Protein AF-A0A258KAX8-F1 (afdb_monomer)

Foldseek 3Di:
DDDDDDDPPPDDDDDVVVVVVVLVVLLVLCVVVVDDNLCSVVLQLLQFQADPVQCPPDPSNGHGDSVSSNLQAWKWFWFAPPDQPHDIDIFTADWDFPVDWDCQDPDIDRPVFWQKWFWDDDVVGAIKIWTKGQDDPVDDRSDIDTDDIHGGPPQQVDWIWGLTPPVSDIDTGGSSGTGMIGGHDDDD

Solvent-accessible surface area (backbone atoms only — not comparable to full-atom values): 10723 Å² total; per-residue (Å²): 139,83,84,79,82,69,81,81,76,82,74,79,90,79,56,68,80,65,51,51,58,56,56,48,50,49,48,51,50,40,44,76,72,68,45,54,76,67,44,40,64,51,44,50,48,37,21,29,48,68,34,69,90,26,58,91,75,42,97,64,16,42,46,86,31,66,71,54,40,70,38,40,86,28,22,37,41,31,28,26,51,100,39,70,85,34,65,80,44,80,49,49,28,48,62,74,35,90,91,38,70,43,45,55,34,96,58,83,39,50,54,73,41,46,38,19,46,32,49,38,60,52,93,97,49,75,46,28,32,46,44,29,29,54,42,58,93,92,44,62,84,61,42,70,44,73,53,76,80,37,64,49,35,76,32,88,85,36,63,51,42,35,35,33,61,96,78,62,46,79,44,80,41,44,47,61,23,42,39,36,35,29,56,37,67,69,79,136

Radius of gyration: 19.31 Å; Cα contacts (8 Å, |Δi|>4): 348; chains: 1; bounding box: 74×41×37 Å

Sequence (188 aa):
AGAEGGPAVDVEPEGTSFSAPLVSNIAAQLISEGVEVAFVKNRILASVDVDAELEDVVYSRGRLNLRKALSVWRDVVEYHEGAEDGPVEIKTGSVLRPGKILKPCTSDVEVGRLMKLSFTQRVGEPKKAHVWLRPEPSHDPGRMTRKALCTAQNLAGQKITLIEDGTRSRIDIPLSHLIDFVPAFLGP

Secondary structure (DSSP, 8-state):
--------------SHHHHHHHHHHHHHHHHHTT--HHHHHHHHHHTSEE-GGGTTTSTTSEE--HHHHH-TTSEEEEEESSSTTS-EEEEEEEE--TT-EE-SSSS-EEGGGEEEEEEE--TTSPPEEEEEEPPPTTS-TT--EEPPPEE--SGGG-EEEEEETTT--EEEEETTTEEEEE------

Mean predicted aligned error: 6.27 Å

Nearest PDB structures (foldseek):
  4lvo-assembly1_A  TM=8.576E-01  e=5.652E-01  Plasmodium falciparum
  8pol-assembly1_A  TM=8.730E-01  e=8.964E-01  Plasmodium falciparum
  8pol-assembly1_B  TM=8.753E-01  e=8.964E-01  Plasmodium falciparum
  6niu-assembly2_F  TM=2.238E-01  e=3.788E+00  Homo sapiens

pLDDT: mean 89.14, std 11.49, range [42.16, 98.19]

Structure (mmCIF, N/CA/C/O backbone):
data_AF-A0A258KAX8-F1
#
_entry.id   AF-A0A258KAX8-F1
#
loop_
_atom_site.group_PDB
_atom_site.id
_atom_site.type_symbol
_atom_site.label_atom_id
_atom_site.label_alt_id
_atom_site.label_comp_id
_atom_site.label_asym_id
_atom_site.label_entity_id
_atom_site.label_seq_id
_atom_site.pdbx_PDB_ins_code
_atom_site.Cartn_x
_atom_site.Cartn_y
_atom_site.Cartn_z
_atom_site.occupancy
_atom_site.B_iso_or_equiv
_atom_site.auth_seq_id
_atom_site.auth_comp_id
_atom_site.auth_asym_id
_atom_site.auth_atom_id
_atom_site.pdbx_PDB_model_num
ATOM 1 N N . ALA A 1 1 ? 57.371 25.736 -8.346 1.00 43.00 1 ALA A N 1
ATOM 2 C CA . ALA A 1 1 ? 56.144 25.698 -9.162 1.00 43.00 1 ALA A CA 1
ATOM 3 C C . ALA A 1 1 ? 55.169 24.758 -8.467 1.00 43.00 1 ALA A C 1
ATOM 5 O O . ALA A 1 1 ? 55.317 23.550 -8.584 1.00 43.00 1 ALA A O 1
ATOM 6 N N . GLY A 1 2 ? 54.301 25.309 -7.615 1.00 42.16 2 GLY A N 1
ATOM 7 C CA . GLY A 1 2 ? 53.285 24.545 -6.893 1.00 42.16 2 GLY A CA 1
ATOM 8 C C . GLY A 1 2 ? 52.026 24.469 -7.744 1.00 42.16 2 GLY A C 1
ATOM 9 O O . GLY A 1 2 ? 51.522 25.505 -8.165 1.00 42.16 2 GLY A O 1
ATOM 10 N N . ALA A 1 3 ? 51.568 23.258 -8.041 1.00 49.38 3 ALA A N 1
ATOM 11 C CA . ALA A 1 3 ? 50.233 23.044 -8.572 1.00 49.38 3 ALA A CA 1
ATOM 12 C C . ALA A 1 3 ? 49.264 23.097 -7.385 1.00 49.38 3 ALA A C 1
ATOM 14 O O . ALA A 1 3 ? 49.268 22.200 -6.542 1.00 49.38 3 ALA A O 1
ATOM 15 N N . GLU A 1 4 ? 48.492 24.175 -7.284 1.00 49.88 4 GLU A N 1
ATOM 16 C CA . GLU A 1 4 ? 47.371 24.256 -6.354 1.00 49.88 4 GLU A CA 1
ATOM 17 C C . GLU A 1 4 ? 46.266 23.318 -6.850 1.00 49.88 4 GLU A C 1
ATOM 19 O O . GLU A 1 4 ? 45.689 23.515 -7.921 1.00 49.88 4 GLU A O 1
ATOM 24 N N . GLY A 1 5 ? 46.004 22.260 -6.082 1.00 53.00 5 GLY A N 1
ATOM 25 C CA . GLY A 1 5 ? 44.802 21.454 -6.230 1.00 53.00 5 GLY A CA 1
ATOM 26 C C . GLY A 1 5 ? 43.599 22.310 -5.856 1.00 53.00 5 GLY A C 1
ATOM 27 O O . GLY A 1 5 ? 43.374 22.578 -4.677 1.00 53.00 5 GLY A O 1
ATOM 28 N N . GLY A 1 6 ? 42.853 22.765 -6.863 1.00 60.06 6 GLY A N 1
ATOM 29 C CA . GLY A 1 6 ? 41.542 23.370 -6.650 1.00 60.06 6 GLY A CA 1
ATOM 30 C C . GLY A 1 6 ? 40.617 22.391 -5.915 1.00 60.06 6 GLY A C 1
ATOM 31 O O . GLY A 1 6 ? 40.800 21.176 -6.041 1.00 60.06 6 GLY A O 1
ATOM 32 N N . PRO A 1 7 ? 39.645 22.888 -5.131 1.00 57.62 7 PRO A N 1
ATOM 33 C CA . PRO A 1 7 ? 38.733 22.022 -4.399 1.00 57.62 7 PRO A CA 1
ATOM 34 C C . PRO A 1 7 ? 38.016 21.102 -5.389 1.00 57.62 7 PRO A C 1
ATOM 36 O O . PRO A 1 7 ? 37.475 21.568 -6.394 1.00 57.62 7 PRO A O 1
ATOM 39 N N . ALA A 1 8 ? 38.041 19.794 -5.122 1.00 63.62 8 ALA A N 1
ATOM 40 C CA . ALA A 1 8 ? 37.193 18.849 -5.828 1.00 63.62 8 ALA A CA 1
ATOM 41 C C . ALA A 1 8 ? 35.746 19.301 -5.611 1.00 63.62 8 ALA A C 1
ATOM 43 O O . ALA A 1 8 ? 35.249 19.305 -4.486 1.00 63.62 8 ALA A O 1
ATOM 44 N N . VAL A 1 9 ? 35.104 19.775 -6.675 1.00 62.41 9 VAL A N 1
ATOM 45 C CA . VAL A 1 9 ? 33.668 20.022 -6.654 1.00 62.41 9 VAL A CA 1
ATOM 46 C C . VAL A 1 9 ? 33.035 18.643 -6.737 1.00 62.41 9 VAL A C 1
ATOM 48 O O . VAL A 1 9 ? 33.039 18.032 -7.806 1.00 62.41 9 VAL A O 1
ATOM 51 N N . ASP A 1 10 ? 32.564 18.131 -5.604 1.00 65.06 10 ASP A N 1
ATOM 52 C CA . ASP A 1 10 ? 31.711 16.949 -5.576 1.00 65.06 10 ASP A CA 1
ATOM 53 C C . ASP A 1 10 ? 30.427 17.301 -6.333 1.00 65.06 10 ASP A C 1
ATOM 55 O O . ASP A 1 10 ? 29.551 18.007 -5.838 1.00 65.06 10 ASP A O 1
ATOM 59 N N . VAL A 1 11 ? 30.359 16.885 -7.597 1.00 70.31 11 VAL A N 1
ATOM 60 C CA . VAL A 1 11 ? 29.144 17.006 -8.397 1.00 70.31 11 VAL A CA 1
ATOM 61 C C . VAL A 1 11 ? 28.212 15.903 -7.927 1.00 70.31 11 VAL A C 1
ATOM 63 O O . VAL A 1 11 ? 28.467 14.729 -8.200 1.00 70.31 11 VAL A O 1
ATOM 66 N N . GLU A 1 12 ? 27.144 16.269 -7.221 1.00 75.06 12 GLU A N 1
ATOM 67 C CA . GLU A 1 12 ? 26.082 15.321 -6.900 1.00 75.06 12 GLU A CA 1
ATOM 68 C C . GLU A 1 12 ? 25.439 14.842 -8.213 1.00 75.06 12 GLU A C 1
ATOM 70 O O . GLU A 1 12 ? 24.945 15.651 -9.004 1.00 75.06 12 GLU A O 1
ATOM 75 N N . PRO A 1 13 ? 25.497 13.536 -8.516 1.00 74.00 13 PRO A N 1
ATOM 76 C CA . PRO A 1 13 ? 24.938 13.019 -9.750 1.00 74.00 13 PRO A CA 1
ATOM 77 C C . PRO A 1 13 ? 23.406 13.069 -9.700 1.00 74.00 13 PRO A C 1
ATOM 79 O O . PRO A 1 13 ? 22.765 12.281 -9.005 1.00 74.00 13 PRO A O 1
ATOM 82 N N . GLU A 1 14 ? 22.813 13.967 -10.483 1.00 82.38 14 GLU A N 1
ATOM 83 C CA . GLU A 1 14 ? 21.363 14.097 -10.633 1.00 82.38 14 GLU A CA 1
ATOM 84 C C . GLU A 1 14 ? 20.878 13.508 -11.967 1.00 82.38 14 GLU A C 1
ATOM 86 O O . GLU A 1 14 ? 21.537 13.607 -13.004 1.00 82.38 14 GLU A O 1
ATOM 91 N N . GLY A 1 15 ? 19.691 12.894 -11.964 1.00 86.38 15 GLY A N 1
ATOM 92 C CA . GLY A 1 15 ? 19.014 12.469 -13.190 1.00 86.38 15 GLY A CA 1
ATOM 93 C C . GLY A 1 15 ? 18.243 11.158 -13.071 1.00 86.38 15 GLY A C 1
ATOM 94 O O . GLY A 1 15 ? 18.537 10.288 -12.251 1.00 86.38 15 GLY A O 1
ATOM 95 N N . THR A 1 16 ? 17.264 10.973 -13.957 1.00 87.62 16 THR A N 1
ATOM 96 C CA . THR A 1 16 ? 16.443 9.749 -14.018 1.00 87.62 16 THR A CA 1
ATOM 97 C C . THR A 1 16 ? 17.267 8.494 -14.320 1.00 87.62 16 THR A C 1
ATOM 99 O O . THR A 1 16 ? 16.868 7.394 -13.932 1.00 87.62 16 THR A O 1
ATOM 102 N N . SER A 1 17 ? 18.446 8.659 -14.929 1.00 91.25 17 SER A N 1
ATOM 103 C CA . SER A 1 17 ? 19.445 7.607 -15.146 1.00 91.25 17 SER A CA 1
ATOM 104 C C . SER A 1 17 ? 19.973 6.984 -13.851 1.00 91.25 17 SER A C 1
ATOM 106 O O . SER A 1 17 ? 20.415 5.841 -13.889 1.00 91.25 17 SER A O 1
ATOM 108 N N . PHE A 1 18 ? 19.891 7.683 -12.712 1.00 92.00 18 PHE A N 1
ATOM 109 C CA . PHE A 1 18 ? 20.235 7.138 -11.393 1.00 92.00 18 PHE A CA 1
ATOM 110 C C . PHE A 1 18 ? 19.027 6.504 -10.689 1.00 92.00 18 PHE A C 1
ATOM 112 O O . PHE A 1 18 ? 19.185 5.547 -9.936 1.00 92.00 18 PHE A O 1
ATOM 119 N N . SER A 1 19 ? 17.802 6.938 -11.000 1.00 92.81 19 SER A N 1
ATOM 120 C CA . SER A 1 19 ? 16.574 6.317 -10.478 1.00 92.81 19 SER A CA 1
ATOM 121 C C . SER A 1 19 ? 16.251 4.973 -11.145 1.00 92.81 19 SER A C 1
ATOM 123 O O . SER A 1 19 ? 15.817 4.031 -10.482 1.00 92.81 19 SER A O 1
ATOM 125 N N . ALA A 1 20 ? 16.467 4.855 -12.459 1.00 95.50 20 ALA A N 1
ATOM 126 C CA . ALA A 1 20 ? 16.204 3.632 -13.222 1.00 95.50 20 ALA A CA 1
ATOM 127 C C . ALA A 1 20 ? 16.935 2.372 -12.696 1.00 95.50 20 ALA A C 1
ATOM 129 O O . ALA A 1 20 ? 16.280 1.330 -12.558 1.00 95.50 20 ALA A O 1
ATOM 130 N N . PRO A 1 21 ? 18.242 2.409 -12.357 1.00 96.25 21 PRO A N 1
ATOM 131 C CA . PRO A 1 21 ? 18.927 1.247 -11.797 1.00 96.25 21 PRO A CA 1
ATOM 132 C C . PRO A 1 21 ? 18.403 0.858 -10.408 1.00 96.25 21 PRO A C 1
ATOM 134 O O . PRO 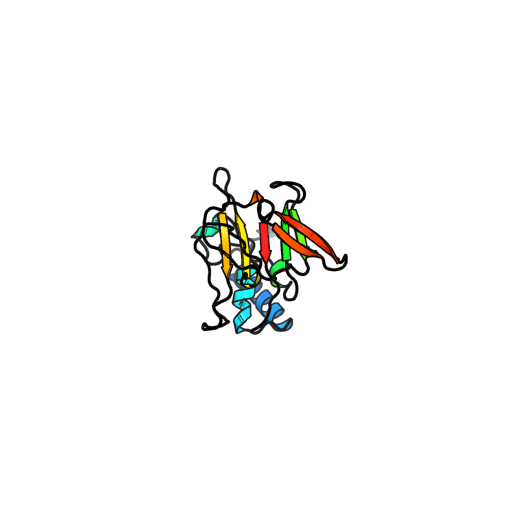A 1 21 ? 18.378 -0.332 -10.104 1.00 96.25 21 PRO A O 1
ATOM 137 N N . LEU A 1 22 ? 17.902 1.800 -9.597 1.00 95.38 22 LEU A N 1
ATOM 138 C CA . LEU A 1 22 ? 17.273 1.483 -8.305 1.00 95.38 22 LEU A CA 1
ATOM 139 C C . LEU A 1 22 ? 15.978 0.683 -8.492 1.00 95.38 22 LEU A C 1
ATOM 141 O O . LEU A 1 22 ? 15.778 -0.350 -7.854 1.00 95.38 22 LEU A O 1
ATOM 145 N N . VAL A 1 23 ? 15.120 1.113 -9.422 1.00 96.75 23 VAL A N 1
ATOM 146 C CA . VAL A 1 23 ? 13.894 0.374 -9.771 1.00 96.75 23 VAL A CA 1
ATOM 147 C C . VAL A 1 23 ? 14.238 -1.004 -10.344 1.00 96.75 23 VAL A C 1
ATOM 149 O O . VAL A 1 23 ? 13.602 -1.997 -9.991 1.00 96.75 23 VAL A O 1
ATOM 152 N N . SER A 1 24 ? 15.272 -1.081 -11.186 1.00 97.75 24 SER A N 1
ATOM 153 C CA . SER A 1 24 ? 15.734 -2.337 -11.793 1.00 97.75 24 SER A CA 1
ATOM 154 C C . SER A 1 24 ? 16.274 -3.318 -10.753 1.00 97.75 24 SER A C 1
ATOM 156 O O . SER A 1 24 ? 15.979 -4.510 -10.816 1.00 97.75 24 SER A O 1
ATOM 158 N N . ASN A 1 25 ? 17.016 -2.825 -9.759 1.00 97.56 25 ASN A N 1
ATOM 159 C CA . ASN A 1 25 ? 17.497 -3.638 -8.650 1.00 97.56 25 ASN A CA 1
ATOM 160 C C . ASN A 1 25 ? 16.331 -4.254 -7.858 1.00 97.56 25 ASN A C 1
ATOM 162 O O . ASN A 1 25 ? 16.363 -5.443 -7.554 1.00 97.56 25 ASN A O 1
ATOM 166 N N . ILE A 1 26 ? 15.266 -3.490 -7.603 1.00 97.81 26 ILE A N 1
ATOM 167 C CA . ILE A 1 26 ? 14.081 -4.018 -6.914 1.00 97.81 26 ILE A CA 1
ATOM 168 C C . ILE A 1 26 ? 13.307 -5.008 -7.764 1.00 97.81 26 ILE A C 1
ATOM 170 O O . ILE A 1 26 ? 12.867 -6.029 -7.245 1.00 97.81 26 ILE A O 1
ATOM 174 N N . ALA A 1 27 ? 13.184 -4.763 -9.066 1.00 98.00 27 ALA A N 1
ATOM 175 C CA . ALA A 1 27 ? 12.600 -5.739 -9.975 1.00 98.00 27 ALA A CA 1
ATOM 176 C C . ALA A 1 27 ? 13.354 -7.081 -9.919 1.00 98.00 27 ALA A C 1
ATOM 178 O O . ALA A 1 27 ? 12.722 -8.129 -9.811 1.00 98.00 27 ALA A O 1
ATOM 179 N N . ALA A 1 28 ? 14.690 -7.048 -9.918 1.00 98.12 28 ALA A N 1
ATOM 180 C CA . ALA A 1 28 ? 15.515 -8.248 -9.801 1.00 98.12 28 ALA A CA 1
ATOM 181 C C . ALA A 1 28 ? 15.322 -8.966 -8.454 1.00 98.12 28 ALA A C 1
ATOM 183 O O . ALA A 1 28 ? 15.168 -10.186 -8.433 1.00 98.12 28 ALA A O 1
ATOM 184 N N . GLN A 1 29 ? 15.269 -8.225 -7.343 1.00 98.06 29 GLN A N 1
ATOM 185 C CA . GLN A 1 29 ? 15.001 -8.807 -6.023 1.00 98.06 29 GLN A CA 1
ATOM 186 C C . GLN A 1 29 ? 13.612 -9.455 -5.954 1.00 98.06 29 GLN A C 1
ATOM 188 O O . GLN A 1 29 ? 13.491 -10.574 -5.475 1.00 98.06 29 GLN A O 1
ATOM 193 N N . LEU A 1 30 ? 12.575 -8.811 -6.496 1.00 97.44 30 LEU A N 1
ATOM 194 C CA . LEU A 1 30 ? 11.225 -9.382 -6.546 1.00 97.44 30 LEU A CA 1
ATOM 195 C C . LEU A 1 30 ? 11.179 -10.698 -7.334 1.00 97.44 30 LEU A C 1
ATOM 197 O O . LEU A 1 30 ? 10.539 -11.649 -6.893 1.00 97.44 30 LEU A O 1
ATOM 201 N N . ILE A 1 31 ? 11.879 -10.769 -8.469 1.00 96.88 31 ILE A N 1
ATOM 202 C CA . ILE A 1 31 ? 11.997 -12.007 -9.253 1.00 96.88 31 ILE A CA 1
ATOM 203 C C . ILE A 1 31 ? 12.721 -13.086 -8.440 1.00 96.88 31 ILE A C 1
ATOM 205 O O . ILE A 1 31 ? 12.278 -14.231 -8.415 1.00 96.88 31 ILE A O 1
ATOM 209 N N . SER A 1 32 ? 13.799 -12.722 -7.738 1.00 96.75 32 SER A N 1
ATOM 210 C CA . SER A 1 32 ? 14.530 -13.639 -6.854 1.00 96.75 32 SER A CA 1
ATOM 211 C C . SER A 1 32 ? 13.674 -14.153 -5.692 1.00 96.75 32 SER A C 1
ATOM 213 O O . SER A 1 32 ? 13.850 -15.291 -5.271 1.00 96.75 32 SER A O 1
ATOM 215 N N . GLU A 1 33 ? 12.743 -13.340 -5.193 1.00 94.44 33 GLU A N 1
ATOM 216 C CA . GLU A 1 33 ? 11.761 -13.715 -4.167 1.00 94.44 33 GLU A 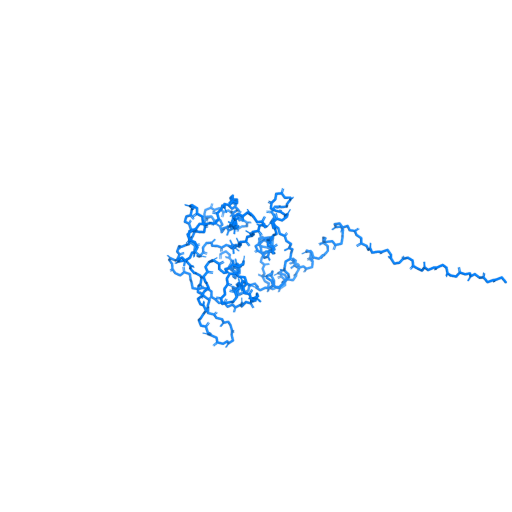CA 1
ATOM 217 C C . GLU A 1 33 ? 10.614 -14.580 -4.720 1.00 94.44 33 GLU A C 1
ATOM 219 O O . GLU A 1 33 ? 9.758 -15.011 -3.955 1.00 94.44 33 GLU A O 1
ATOM 224 N N . GLY A 1 34 ? 10.581 -14.854 -6.031 1.00 93.25 34 GLY A N 1
ATOM 225 C CA . GLY A 1 34 ? 9.582 -15.713 -6.674 1.00 93.25 34 GLY A CA 1
ATOM 226 C C . GLY A 1 34 ? 8.374 -14.975 -7.254 1.00 93.25 34 GLY A C 1
ATOM 227 O O . GLY A 1 34 ? 7.392 -15.615 -7.628 1.00 93.25 34 GLY A O 1
ATOM 228 N N . VAL A 1 35 ? 8.413 -13.642 -7.354 1.00 93.75 35 VAL A N 1
ATOM 229 C CA . VAL A 1 35 ? 7.371 -12.879 -8.056 1.00 93.75 35 VAL A CA 1
ATOM 230 C C . VAL A 1 35 ? 7.533 -13.067 -9.562 1.00 93.75 35 VAL A C 1
ATOM 232 O O . VAL A 1 35 ? 8.562 -12.727 -10.146 1.00 93.75 35 VAL A O 1
ATOM 235 N N . GLU A 1 36 ? 6.486 -13.563 -10.213 1.00 92.06 36 GLU A N 1
ATOM 236 C CA . GLU A 1 36 ? 6.441 -13.687 -11.667 1.00 92.06 36 GLU A CA 1
ATOM 237 C C . GLU A 1 36 ? 6.619 -12.328 -12.363 1.00 92.06 36 GLU A C 1
ATOM 239 O O . GLU A 1 36 ? 6.045 -11.313 -11.957 1.00 92.06 36 GLU A O 1
ATOM 244 N N . VAL A 1 37 ? 7.369 -12.316 -13.471 1.00 91.25 37 VAL A N 1
ATOM 245 C CA . VAL A 1 37 ? 7.733 -11.097 -14.222 1.00 91.25 37 VAL A CA 1
ATOM 246 C C . VAL A 1 37 ? 6.510 -10.242 -14.572 1.00 91.25 37 VAL A C 1
ATOM 248 O O . VAL A 1 37 ? 6.563 -9.016 -14.460 1.00 91.25 37 VAL A O 1
ATOM 251 N N . ALA A 1 38 ? 5.388 -10.879 -14.922 1.00 88.44 38 ALA A N 1
ATOM 252 C CA . ALA A 1 38 ? 4.129 -10.207 -15.247 1.00 88.44 38 ALA A CA 1
ATOM 253 C C . ALA A 1 38 ? 3.574 -9.348 -14.091 1.00 88.44 38 ALA A C 1
ATOM 255 O O . ALA A 1 38 ? 2.873 -8.364 -14.331 1.00 88.44 38 ALA A O 1
ATOM 256 N N . PHE A 1 39 ? 3.923 -9.666 -12.841 1.00 91.00 39 PHE A N 1
ATOM 257 C CA . PHE A 1 39 ? 3.429 -8.985 -11.644 1.00 91.00 39 PHE A CA 1
ATOM 258 C C . PHE A 1 39 ? 4.460 -8.077 -10.971 1.00 91.00 39 PHE A C 1
ATOM 260 O O . PHE A 1 39 ? 4.087 -7.285 -10.104 1.00 91.00 39 PHE A O 1
ATOM 267 N N . VAL A 1 40 ? 5.731 -8.112 -11.382 1.00 93.88 40 VAL A N 1
ATOM 268 C CA . VAL A 1 40 ? 6.795 -7.267 -10.808 1.00 93.88 40 VAL A CA 1
ATOM 269 C C . VAL A 1 40 ? 6.425 -5.785 -10.879 1.00 93.88 40 VAL A C 1
ATOM 271 O O . VAL A 1 40 ? 6.475 -5.075 -9.874 1.00 93.88 40 VAL A O 1
ATOM 274 N N . LYS A 1 41 ? 5.962 -5.321 -12.048 1.00 93.19 41 LYS A N 1
ATOM 275 C CA . LYS A 1 41 ? 5.489 -3.939 -12.226 1.00 93.19 41 LYS A CA 1
ATOM 276 C C . LYS A 1 41 ? 4.364 -3.604 -11.248 1.00 93.19 41 LYS A C 1
ATOM 278 O O . LYS A 1 41 ? 4.359 -2.526 -10.659 1.00 93.19 41 LYS A O 1
ATOM 283 N N . ASN A 1 42 ? 3.421 -4.524 -11.074 1.00 92.12 42 ASN A N 1
ATOM 284 C CA . ASN A 1 42 ? 2.272 -4.319 -10.203 1.00 92.12 42 ASN A CA 1
ATOM 285 C C . ASN A 1 42 ? 2.684 -4.206 -8.748 1.00 92.12 42 ASN A C 1
ATOM 287 O O . ASN A 1 42 ? 2.218 -3.307 -8.050 1.00 92.12 42 ASN A O 1
ATOM 291 N N . ARG A 1 43 ? 3.610 -5.065 -8.318 1.00 94.06 43 ARG A N 1
ATOM 292 C CA . ARG A 1 43 ? 4.147 -5.007 -6.968 1.00 94.06 43 ARG A CA 1
ATOM 293 C C . ARG A 1 43 ? 4.846 -3.678 -6.700 1.00 94.06 43 ARG A C 1
ATOM 295 O O . ARG A 1 43 ? 4.527 -3.046 -5.699 1.00 94.06 43 ARG A O 1
ATOM 302 N N . ILE A 1 44 ? 5.709 -3.229 -7.616 1.00 95.62 44 ILE A N 1
ATOM 303 C CA . ILE A 1 44 ? 6.421 -1.945 -7.505 1.00 95.62 44 ILE A CA 1
ATOM 304 C C . ILE A 1 44 ? 5.438 -0.769 -7.420 1.00 95.62 44 ILE A C 1
ATOM 306 O O . ILE A 1 44 ? 5.590 0.107 -6.572 1.00 95.62 44 ILE A O 1
ATOM 310 N N . LEU A 1 45 ? 4.417 -0.748 -8.282 1.00 94.81 45 LEU A N 1
ATOM 311 C CA . LEU A 1 45 ? 3.414 0.320 -8.302 1.00 94.81 45 LEU A CA 1
ATOM 312 C C . LEU A 1 45 ? 2.532 0.324 -7.046 1.00 94.81 45 LEU A C 1
ATOM 314 O O . LEU A 1 45 ? 2.216 1.390 -6.531 1.00 94.81 45 LEU A O 1
ATOM 318 N N . ALA A 1 46 ? 2.141 -0.847 -6.542 1.00 93.88 46 ALA A N 1
ATOM 319 C CA . ALA A 1 46 ? 1.340 -0.968 -5.327 1.00 93.88 46 ALA A CA 1
ATOM 320 C C . ALA A 1 46 ? 2.122 -0.565 -4.065 1.00 93.88 46 ALA A C 1
ATOM 322 O O . ALA A 1 46 ? 1.540 -0.061 -3.103 1.00 93.88 46 ALA A O 1
ATOM 323 N N . SER A 1 47 ? 3.441 -0.753 -4.069 1.00 96.19 47 SER A N 1
ATOM 324 C CA . SER A 1 47 ? 4.286 -0.497 -2.907 1.00 96.19 47 SER A CA 1
ATOM 325 C C . SER A 1 47 ? 4.749 0.944 -2.742 1.00 96.19 47 SER A C 1
ATOM 327 O O . SER A 1 47 ? 5.428 1.217 -1.764 1.00 96.19 47 SER A O 1
ATOM 329 N N . VAL A 1 48 ? 4.459 1.855 -3.673 1.00 97.19 48 VAL A N 1
ATOM 330 C CA . VAL A 1 48 ? 4.949 3.241 -3.570 1.00 97.19 48 VAL A CA 1
ATOM 331 C C . VAL A 1 48 ? 4.384 3.967 -2.350 1.00 97.19 48 VAL A C 1
ATOM 333 O O . VAL A 1 48 ? 3.218 3.778 -2.003 1.00 97.19 48 VAL A O 1
ATOM 336 N N . ASP A 1 49 ? 5.168 4.861 -1.762 1.00 97.38 49 ASP A N 1
ATOM 337 C CA . ASP A 1 49 ? 4.649 5.870 -0.840 1.00 97.38 49 ASP A CA 1
ATOM 338 C C . ASP A 1 49 ? 3.944 6.934 -1.667 1.00 97.38 49 ASP A C 1
ATOM 340 O O . ASP A 1 49 ? 4.578 7.597 -2.493 1.00 97.38 49 ASP A O 1
ATOM 344 N N . VAL A 1 50 ? 2.626 7.056 -1.506 1.00 96.00 50 VAL A N 1
ATOM 345 C CA . VAL A 1 50 ? 1.869 8.092 -2.211 1.00 96.00 50 VAL A CA 1
ATOM 346 C C . VAL A 1 50 ? 2.272 9.468 -1.706 1.00 96.00 50 VAL A C 1
ATOM 348 O O . VAL A 1 50 ? 2.437 9.678 -0.509 1.00 96.00 50 VAL A O 1
ATOM 351 N N . ASP A 1 51 ? 2.407 10.402 -2.635 1.00 94.94 51 ASP A N 1
ATOM 352 C CA . ASP A 1 51 ? 2.739 11.786 -2.341 1.00 94.94 51 ASP A CA 1
ATOM 353 C C . ASP A 1 51 ? 1.724 12.695 -3.025 1.00 94.94 51 ASP A C 1
ATOM 355 O O . ASP A 1 51 ? 1.473 12.589 -4.229 1.00 94.94 51 ASP A O 1
ATOM 359 N N . ALA A 1 52 ? 1.166 13.608 -2.236 1.00 93.50 52 ALA A N 1
ATOM 360 C CA . ALA A 1 52 ? 0.242 14.613 -2.707 1.00 93.50 52 ALA A CA 1
ATOM 361 C C . ALA A 1 52 ? 0.836 15.487 -3.828 1.00 93.50 52 ALA A C 1
ATOM 363 O O . ALA A 1 52 ? 0.099 15.925 -4.705 1.00 93.50 52 ALA A O 1
ATOM 364 N N . GLU A 1 53 ? 2.144 15.743 -3.848 1.00 93.44 53 GLU A N 1
ATOM 365 C CA . GLU A 1 53 ? 2.815 16.519 -4.904 1.00 93.44 53 GLU A CA 1
ATOM 366 C C . GLU A 1 53 ? 2.922 15.754 -6.233 1.00 93.44 53 GLU A C 1
ATOM 368 O O . GLU A 1 53 ? 3.061 16.348 -7.300 1.00 93.44 53 GLU A O 1
ATOM 373 N N . LEU A 1 54 ? 2.812 14.425 -6.182 1.00 94.12 54 LEU A N 1
ATOM 374 C CA . LEU A 1 54 ? 3.004 13.528 -7.319 1.00 94.12 54 LEU A CA 1
ATOM 375 C C . LEU A 1 54 ? 1.686 13.027 -7.935 1.00 94.12 54 LEU A C 1
ATOM 377 O O . LEU A 1 54 ? 1.726 12.318 -8.944 1.00 94.12 54 LEU A O 1
ATOM 381 N N . GLU A 1 55 ? 0.533 13.396 -7.362 1.00 91.50 55 GLU A N 1
ATOM 382 C CA . GLU A 1 55 ? -0.809 12.894 -7.724 1.00 91.50 55 GLU A CA 1
ATOM 383 C C . GLU A 1 55 ? -1.142 13.026 -9.215 1.00 91.50 55 GLU A C 1
ATOM 385 O O . GLU A 1 55 ? -1.712 12.099 -9.802 1.00 91.50 55 GLU A O 1
ATOM 390 N N . ASP A 1 56 ? -0.740 14.148 -9.812 1.00 90.00 56 ASP A N 1
ATOM 391 C CA . ASP A 1 56 ? -1.027 14.504 -11.205 1.00 90.00 56 ASP A CA 1
ATOM 392 C C . ASP A 1 56 ? 0.220 14.456 -12.106 1.00 90.00 56 ASP A C 1
ATOM 394 O O . ASP A 1 56 ? 0.130 14.703 -13.307 1.00 90.00 56 ASP A O 1
ATOM 398 N N . VAL A 1 57 ? 1.386 14.115 -11.543 1.00 93.31 57 VAL A N 1
ATOM 399 C CA . VAL A 1 57 ? 2.680 14.148 -12.252 1.00 93.31 57 VAL A CA 1
ATOM 400 C C . VAL A 1 57 ? 3.125 12.757 -12.694 1.00 93.31 57 VAL A C 1
ATOM 402 O O . VAL A 1 57 ? 3.662 12.591 -13.788 1.00 93.31 57 VAL A O 1
ATOM 405 N N . VAL A 1 58 ? 2.891 11.731 -11.869 1.00 93.00 58 VAL A N 1
ATOM 406 C CA . VAL A 1 58 ? 3.332 10.358 -12.154 1.00 93.00 58 VAL A CA 1
ATOM 407 C C . VAL A 1 58 ? 2.202 9.353 -11.983 1.00 93.00 58 VAL A C 1
ATOM 409 O O . VAL A 1 58 ? 1.344 9.465 -11.112 1.00 93.00 58 VAL A O 1
ATOM 412 N N . TYR A 1 59 ? 2.211 8.303 -12.807 1.00 91.50 59 TYR A N 1
ATOM 413 C CA . TYR A 1 59 ? 1.137 7.308 -12.818 1.00 91.50 59 TYR A CA 1
ATOM 414 C C . TYR A 1 59 ? 0.942 6.596 -11.464 1.00 91.50 59 TYR A C 1
ATOM 416 O O . TYR A 1 59 ? -0.194 6.310 -11.075 1.00 91.50 59 TYR A O 1
ATOM 424 N N . SER A 1 60 ? 2.037 6.324 -10.751 1.00 92.00 60 SER A N 1
ATOM 425 C CA . SER A 1 60 ? 2.048 5.705 -9.420 1.00 92.00 60 SER A CA 1
ATOM 426 C C . SER A 1 60 ? 1.548 6.635 -8.312 1.00 92.00 60 SER A C 1
ATOM 428 O O . SER A 1 60 ? 1.149 6.143 -7.262 1.00 92.00 60 SER A O 1
ATOM 430 N N . ARG A 1 61 ? 1.554 7.956 -8.554 1.00 94.94 61 ARG A N 1
ATOM 431 C CA . ARG A 1 61 ? 1.277 9.023 -7.578 1.00 94.94 61 ARG A CA 1
ATOM 432 C C . ARG A 1 61 ? 2.207 9.021 -6.364 1.00 94.94 61 ARG A C 1
ATOM 434 O O . ARG A 1 61 ? 1.813 9.452 -5.288 1.00 94.94 61 ARG A O 1
ATOM 441 N N . GLY A 1 62 ? 3.413 8.477 -6.503 1.00 95.62 62 GLY A N 1
ATOM 442 C CA . GLY A 1 62 ? 4.258 8.214 -5.347 1.00 95.62 62 GLY A CA 1
ATOM 443 C C . GLY A 1 62 ? 5.688 7.816 -5.675 1.00 95.62 62 GLY A C 1
ATOM 444 O O . GLY A 1 62 ? 6.040 7.613 -6.842 1.00 95.62 62 GLY A O 1
ATOM 445 N N . ARG A 1 63 ? 6.489 7.682 -4.615 1.00 96.81 63 ARG A N 1
ATOM 446 C CA . ARG A 1 63 ? 7.912 7.315 -4.644 1.00 96.81 63 ARG A CA 1
ATOM 447 C C . ARG A 1 63 ? 8.106 5.840 -4.295 1.00 96.81 63 ARG A C 1
ATOM 449 O O . ARG A 1 63 ? 7.342 5.266 -3.529 1.00 96.81 63 ARG A O 1
ATOM 456 N N . LEU A 1 64 ? 9.131 5.210 -4.864 1.00 96.94 64 LEU A N 1
ATOM 457 C CA . LEU A 1 64 ? 9.459 3.811 -4.580 1.00 96.94 64 LEU A CA 1
ATOM 458 C C . LEU A 1 64 ? 9.741 3.608 -3.082 1.00 96.94 64 LEU A C 1
ATOM 460 O O . LEU A 1 64 ? 10.644 4.243 -2.547 1.00 96.94 64 LEU A O 1
ATOM 464 N N . ASN A 1 65 ? 9.038 2.666 -2.445 1.00 97.50 65 ASN A N 1
ATOM 465 C CA . ASN A 1 65 ? 9.346 2.209 -1.091 1.00 97.50 65 ASN A CA 1
ATOM 466 C C . ASN A 1 65 ? 9.835 0.756 -1.124 1.00 97.50 65 ASN A C 1
ATOM 468 O O . ASN A 1 65 ? 9.089 -0.177 -1.428 1.00 97.50 65 ASN A O 1
ATOM 472 N N . LEU A 1 66 ? 11.113 0.581 -0.794 1.00 95.69 66 LEU A N 1
ATOM 473 C CA . LEU A 1 66 ? 11.828 -0.696 -0.843 1.00 95.69 66 LEU A CA 1
ATOM 474 C C . LEU A 1 66 ? 11.235 -1.709 0.147 1.00 95.69 66 LEU A C 1
ATOM 476 O O . LEU A 1 66 ? 10.993 -2.862 -0.203 1.00 95.69 66 LEU A O 1
ATOM 480 N N . ARG A 1 67 ? 10.947 -1.261 1.377 1.00 95.19 67 ARG A N 1
ATOM 481 C CA . ARG A 1 67 ? 10.417 -2.104 2.458 1.00 95.19 67 ARG A CA 1
ATOM 482 C C . ARG A 1 67 ? 9.043 -2.657 2.094 1.00 95.19 67 ARG A C 1
ATOM 484 O O . ARG A 1 67 ? 8.798 -3.852 2.261 1.00 95.19 67 ARG A O 1
ATOM 491 N N . LYS A 1 68 ? 8.161 -1.810 1.560 1.00 97.56 68 LYS A N 1
ATOM 492 C CA . LYS A 1 68 ? 6.844 -2.230 1.071 1.00 97.56 68 LYS A CA 1
ATOM 493 C C . LYS A 1 68 ? 6.988 -3.149 -0.133 1.00 97.56 68 LYS A C 1
ATOM 495 O O . LYS A 1 68 ? 6.366 -4.203 -0.139 1.00 97.56 68 LYS A O 1
ATOM 500 N N . ALA A 1 69 ? 7.839 -2.821 -1.107 1.00 96.75 69 ALA A N 1
ATOM 501 C CA . ALA A 1 69 ? 8.025 -3.642 -2.305 1.00 96.75 69 ALA A CA 1
ATOM 502 C C . ALA A 1 69 ? 8.438 -5.075 -1.946 1.00 96.75 69 ALA A C 1
ATOM 504 O O . ALA A 1 69 ? 7.770 -6.024 -2.359 1.00 96.75 69 ALA A O 1
ATOM 505 N N . LEU A 1 70 ? 9.461 -5.218 -1.102 1.00 96.38 70 LEU A N 1
ATOM 506 C CA . LEU A 1 70 ? 10.064 -6.503 -0.737 1.00 96.38 70 LEU A CA 1
ATOM 507 C C . LEU A 1 70 ? 9.285 -7.286 0.329 1.00 96.38 70 LEU A C 1
ATOM 509 O O . LEU A 1 70 ? 9.563 -8.460 0.549 1.00 96.38 70 LEU A O 1
ATOM 513 N N . SER A 1 71 ? 8.258 -6.700 0.951 1.00 96.12 71 SER A N 1
ATOM 514 C CA . SER A 1 71 ? 7.338 -7.428 1.844 1.00 96.12 71 SER A CA 1
ATOM 515 C C . SER A 1 71 ? 6.344 -8.295 1.055 1.00 96.12 71 SER A C 1
ATOM 517 O O . SER A 1 71 ? 5.135 -8.178 1.225 1.00 96.12 71 SER A O 1
ATOM 519 N N . VAL A 1 72 ? 6.843 -9.126 0.136 1.00 95.00 72 VAL A N 1
ATOM 520 C CA . VAL A 1 72 ? 6.052 -9.844 -0.878 1.00 95.00 72 VAL A CA 1
ATOM 521 C C . VAL A 1 72 ? 4.977 -10.711 -0.232 1.00 95.00 72 VAL A C 1
ATOM 523 O O . VAL A 1 72 ? 3.813 -10.629 -0.601 1.00 95.00 72 VAL A O 1
ATOM 526 N N . TRP A 1 73 ? 5.343 -11.490 0.779 1.00 94.62 73 TRP A N 1
ATOM 527 C CA . TRP A 1 73 ? 4.486 -12.541 1.335 1.00 94.62 73 TRP A CA 1
ATOM 528 C C . TRP A 1 73 ? 3.665 -12.108 2.553 1.00 94.62 73 TRP A C 1
ATOM 530 O O . TRP A 1 73 ? 3.083 -12.946 3.237 1.00 94.62 73 TRP A O 1
ATOM 540 N N . ARG A 1 74 ? 3.647 -10.807 2.863 1.00 95.69 74 ARG A N 1
ATOM 541 C CA . ARG A 1 74 ? 3.015 -10.248 4.064 1.00 95.69 74 ARG A CA 1
ATOM 542 C C . ARG A 1 74 ? 2.257 -8.978 3.709 1.00 95.69 74 ARG A C 1
ATOM 544 O O . ARG A 1 74 ? 2.692 -8.195 2.869 1.00 95.69 74 ARG A O 1
ATOM 551 N N . ASP A 1 75 ? 1.124 -8.770 4.364 1.00 97.38 75 ASP A N 1
ATOM 552 C CA . ASP A 1 75 ? 0.431 -7.490 4.309 1.00 97.38 75 ASP A CA 1
ATOM 553 C C . ASP A 1 75 ? 1.268 -6.446 5.047 1.00 97.38 75 ASP A C 1
ATOM 555 O O . ASP A 1 75 ? 1.782 -6.734 6.127 1.00 97.38 75 ASP A O 1
ATOM 559 N N . VAL A 1 76 ? 1.389 -5.246 4.484 1.00 98.00 76 VAL A N 1
ATOM 560 C CA . VAL A 1 76 ? 2.034 -4.095 5.124 1.00 98.00 76 VAL A CA 1
ATOM 561 C C . VAL A 1 76 ? 0.977 -3.045 5.408 1.00 98.00 76 VAL A C 1
ATOM 563 O O . VAL A 1 76 ? 0.231 -2.663 4.504 1.00 98.00 76 VAL A O 1
ATOM 566 N N . VAL A 1 77 ? 0.928 -2.571 6.650 1.00 97.94 77 VAL A N 1
ATOM 567 C CA . VAL A 1 77 ? 0.058 -1.469 7.055 1.00 97.94 77 VAL A CA 1
ATOM 568 C C . VAL A 1 77 ? 0.897 -0.384 7.711 1.00 97.94 77 VAL A C 1
ATOM 570 O O . VAL A 1 77 ? 1.649 -0.658 8.645 1.00 97.94 77 VAL A O 1
ATOM 573 N N . GLU A 1 78 ? 0.754 0.834 7.209 1.00 98.19 78 GLU A N 1
ATOM 574 C CA . GLU A 1 78 ? 1.323 2.055 7.759 1.00 98.19 78 GLU A CA 1
ATOM 575 C C . GLU A 1 78 ? 0.191 2.944 8.269 1.00 98.19 78 GLU A C 1
ATOM 577 O O . GLU A 1 78 ? -0.793 3.170 7.555 1.00 98.19 78 GLU A O 1
ATOM 582 N N . TYR A 1 79 ? 0.291 3.407 9.511 1.00 97.44 79 TYR A N 1
ATOM 583 C CA . TYR A 1 79 ? -0.768 4.174 10.161 1.00 97.44 79 TYR A CA 1
ATOM 584 C C . TYR A 1 79 ? -0.226 5.070 11.275 1.00 97.44 79 TYR A C 1
ATOM 586 O O . TYR A 1 79 ? 0.861 4.835 11.799 1.00 97.44 79 TYR A O 1
ATOM 594 N N . HIS A 1 80 ? -1.017 6.068 11.658 1.00 96.88 80 HIS A N 1
ATOM 595 C CA . HIS A 1 80 ? -0.763 6.882 12.839 1.00 96.88 80 HIS A CA 1
ATOM 596 C C . HIS A 1 80 ? -1.293 6.193 14.106 1.00 96.88 80 HIS A C 1
ATOM 598 O O . HIS A 1 80 ? -2.482 5.864 14.221 1.00 96.88 80 HIS A O 1
ATOM 604 N N . GLU A 1 81 ? -0.414 5.942 15.072 1.00 94.50 81 GLU A N 1
ATOM 605 C CA . GLU A 1 81 ? -0.784 5.303 16.331 1.00 94.50 81 GLU A CA 1
ATOM 606 C C . GLU A 1 81 ? -1.494 6.289 17.275 1.00 94.50 81 GLU A C 1
ATOM 608 O O . GLU A 1 81 ? -1.083 7.433 17.456 1.00 94.50 81 GLU A O 1
ATOM 613 N N . GLY A 1 82 ? -2.589 5.845 17.896 1.00 90.00 82 GLY A N 1
ATOM 614 C CA . GLY A 1 82 ? -3.331 6.611 18.905 1.00 90.00 82 GLY A CA 1
ATOM 615 C C . GLY A 1 82 ? -4.253 7.712 18.361 1.00 90.00 82 GLY A C 1
ATOM 616 O O . GLY A 1 82 ? -5.393 7.801 18.812 1.00 90.00 82 GLY A O 1
ATOM 617 N N . ALA A 1 83 ? -3.817 8.506 17.381 1.00 89.81 83 ALA A N 1
ATOM 618 C CA . ALA A 1 83 ? -4.580 9.616 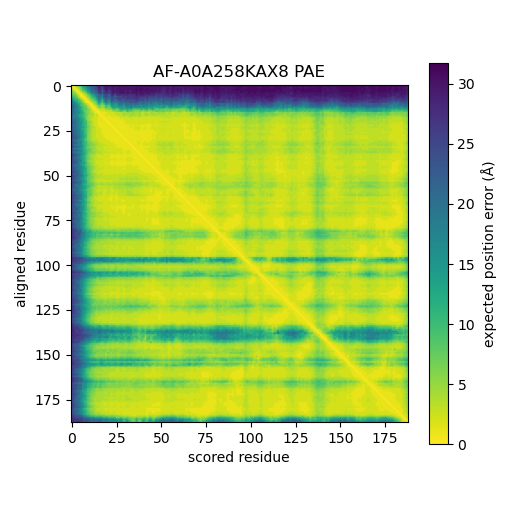16.786 1.00 89.81 83 ALA A CA 1
ATOM 619 C C . ALA A 1 83 ? -4.225 9.825 15.302 1.00 89.81 83 ALA A C 1
ATOM 621 O O . ALA A 1 83 ? -3.220 9.293 14.848 1.00 89.81 83 ALA A O 1
ATOM 622 N N . GLU A 1 84 ? -5.011 10.618 14.557 1.00 85.50 84 GLU A N 1
ATOM 623 C CA . GLU A 1 84 ? -4.792 10.863 13.114 1.00 85.50 84 GLU A CA 1
ATOM 624 C C . GLU A 1 84 ? -3.431 11.484 12.767 1.00 85.50 84 GLU A C 1
ATOM 626 O O . GLU A 1 84 ? -2.950 11.236 11.672 1.00 85.50 84 GLU A O 1
ATOM 631 N N . ASP A 1 85 ? -2.808 12.216 13.694 1.00 87.31 85 ASP A N 1
ATOM 632 C CA . ASP A 1 85 ? -1.477 12.826 13.536 1.00 87.31 85 ASP A CA 1
ATOM 633 C C . ASP A 1 85 ? -0.463 12.252 14.546 1.00 87.31 85 ASP A C 1
ATOM 635 O O . ASP A 1 85 ? 0.514 12.898 14.930 1.00 87.31 85 ASP A O 1
ATOM 639 N N . GLY A 1 86 ? -0.732 11.044 15.048 1.00 92.69 86 GLY A N 1
ATOM 640 C CA . GLY A 1 86 ? 0.154 10.333 15.966 1.00 92.69 86 GLY A CA 1
ATOM 641 C C . GLY A 1 86 ? 1.471 9.881 15.318 1.00 92.69 86 GLY A C 1
ATOM 642 O O . GLY A 1 86 ? 1.684 10.077 14.116 1.00 92.69 86 GLY A O 1
ATOM 643 N N . PRO A 1 87 ? 2.376 9.249 16.087 1.00 96.50 87 PRO A N 1
ATOM 644 C CA . PRO A 1 87 ? 3.586 8.662 15.522 1.00 96.50 87 PRO A CA 1
ATOM 645 C C . PRO A 1 87 ? 3.235 7.618 14.454 1.00 96.50 87 PRO A C 1
ATOM 647 O O . PRO A 1 87 ? 2.250 6.888 14.575 1.00 96.50 87 PRO A O 1
ATOM 650 N N . VAL A 1 88 ? 4.039 7.575 13.392 1.00 96.88 88 VAL A N 1
ATOM 651 C CA . VAL A 1 88 ? 3.844 6.647 12.275 1.00 96.88 88 VAL A CA 1
ATOM 652 C C . VAL A 1 88 ? 4.416 5.280 12.630 1.00 96.88 88 VAL A C 1
ATOM 654 O O . VAL A 1 88 ? 5.598 5.156 12.944 1.00 96.88 88 VAL A O 1
ATOM 657 N N . GLU A 1 89 ? 3.588 4.251 12.497 1.00 96.50 89 GLU A N 1
ATOM 658 C CA . GLU A 1 89 ? 3.952 2.852 12.690 1.00 96.50 89 GLU A CA 1
ATOM 659 C C . GLU A 1 89 ? 3.827 2.077 11.378 1.00 96.50 89 GLU A C 1
ATOM 661 O O . GLU A 1 89 ? 2.878 2.264 10.617 1.00 96.50 89 GLU A O 1
ATOM 666 N N . ILE A 1 90 ? 4.767 1.157 11.130 1.00 96.69 90 ILE A N 1
ATOM 667 C CA . ILE A 1 90 ? 4.723 0.230 9.989 1.00 96.69 90 ILE A CA 1
ATOM 668 C C . ILE A 1 90 ? 4.762 -1.197 10.511 1.00 96.69 90 ILE A C 1
ATOM 670 O O . ILE A 1 90 ? 5.788 -1.662 11.023 1.00 96.69 90 ILE A O 1
ATOM 674 N N . LYS A 1 91 ? 3.662 -1.915 10.295 1.00 96.94 91 LYS A N 1
ATOM 675 C CA . LYS A 1 91 ? 3.464 -3.295 10.734 1.00 96.94 91 LYS A CA 1
ATOM 676 C C . LYS A 1 91 ? 3.299 -4.235 9.549 1.00 96.94 91 LYS A C 1
ATOM 678 O O . LYS A 1 91 ? 2.762 -3.860 8.507 1.00 96.94 91 LYS A O 1
ATOM 683 N N . THR A 1 92 ? 3.754 -5.473 9.727 1.00 97.56 92 THR A N 1
ATOM 684 C CA . THR A 1 92 ? 3.583 -6.552 8.749 1.00 97.56 92 THR A CA 1
ATOM 685 C C . THR A 1 92 ? 2.774 -7.698 9.337 1.00 97.56 92 THR A C 1
ATOM 687 O O . THR A 1 92 ? 2.878 -7.974 10.533 1.00 97.56 92 THR A O 1
ATOM 690 N N . GLY A 1 93 ? 1.993 -8.391 8.513 1.00 96.50 93 GLY A N 1
ATOM 691 C CA . GLY A 1 93 ? 1.239 -9.556 8.962 1.00 96.50 93 GLY A CA 1
ATOM 692 C C . GLY A 1 93 ? 0.162 -9.995 7.986 1.00 96.50 93 GLY A C 1
ATOM 693 O O . GLY A 1 93 ? 0.391 -10.061 6.780 1.00 96.50 93 GLY A O 1
ATOM 694 N N . SER A 1 94 ? -1.019 -10.324 8.506 1.00 96.19 94 SER A N 1
ATOM 695 C CA . SER A 1 94 ? -2.175 -10.743 7.706 1.00 96.19 94 SER A CA 1
ATOM 696 C C . SER A 1 94 ? -3.419 -9.940 8.064 1.00 96.19 94 SER A C 1
ATOM 698 O O . SER A 1 94 ? -3.924 -10.006 9.185 1.00 96.19 94 SER A O 1
ATOM 700 N N . VAL A 1 95 ? -3.936 -9.183 7.105 1.00 96.00 95 VAL A N 1
ATOM 701 C CA . VAL A 1 95 ? -5.193 -8.455 7.216 1.00 96.00 95 VAL A CA 1
ATOM 702 C C . VAL A 1 95 ? -6.361 -9.421 7.081 1.00 96.00 95 VAL A C 1
ATOM 704 O O . VAL A 1 95 ? -6.432 -10.211 6.139 1.00 96.00 95 VAL A O 1
ATOM 707 N N . LEU A 1 96 ? -7.323 -9.323 7.997 1.00 92.50 96 LEU A N 1
ATOM 708 C CA . LEU A 1 96 ? -8.572 -10.074 7.922 1.00 92.50 96 LEU A CA 1
ATOM 709 C C . LEU A 1 96 ? -9.451 -9.528 6.786 1.00 92.50 96 LEU A C 1
ATOM 711 O O . LEU A 1 96 ? -9.895 -8.378 6.827 1.00 92.50 96 LEU A O 1
ATOM 715 N N . ARG A 1 97 ? -9.711 -10.374 5.781 1.00 84.69 97 ARG A N 1
ATOM 716 C CA . ARG A 1 97 ? -10.433 -10.031 4.539 1.00 84.69 97 ARG A CA 1
ATOM 717 C C . ARG A 1 97 ? -11.863 -10.583 4.352 1.00 84.69 97 ARG A C 1
ATOM 719 O O . ARG A 1 97 ? -12.524 -10.024 3.480 1.00 84.69 97 ARG A O 1
ATOM 726 N N . PRO A 1 98 ? -12.379 -11.616 5.064 1.00 71.12 98 PRO A N 1
ATOM 727 C CA . PRO A 1 98 ? -13.637 -12.268 4.669 1.00 71.12 98 PRO A CA 1
ATOM 728 C C . PRO A 1 98 ? -14.819 -11.298 4.547 1.00 71.12 98 PRO A C 1
ATOM 730 O O . PRO A 1 98 ? -15.222 -10.695 5.540 1.00 71.12 98 PRO A O 1
ATOM 733 N N . GLY A 1 99 ? -15.344 -11.136 3.324 1.00 75.81 99 GLY A N 1
ATOM 734 C CA . GLY A 1 99 ? -16.543 -10.342 3.015 1.00 75.81 99 GLY A CA 1
ATOM 735 C C . GLY A 1 99 ? -16.474 -8.861 3.402 1.00 75.81 99 GLY A C 1
ATOM 736 O O . GLY A 1 99 ? -17.504 -8.190 3.453 1.00 75.81 99 GLY A O 1
ATOM 737 N N . LYS A 1 100 ? -15.285 -8.341 3.727 1.00 88.06 100 LYS A N 1
ATOM 738 C CA . LYS A 1 100 ? -15.144 -6.994 4.275 1.00 88.06 100 LYS A CA 1
ATOM 739 C C . LYS A 1 100 ? -15.167 -5.964 3.159 1.00 88.06 100 LYS A C 1
ATOM 741 O O . LYS A 1 100 ? -14.313 -5.978 2.274 1.00 88.06 100 LYS A O 1
ATOM 746 N N . ILE A 1 101 ? -16.114 -5.040 3.255 1.00 91.12 101 ILE A N 1
ATOM 747 C CA . ILE A 1 101 ? -16.269 -3.921 2.330 1.00 91.12 101 ILE A CA 1
ATOM 748 C C . ILE A 1 101 ? -15.841 -2.643 3.043 1.00 91.12 101 ILE A C 1
ATOM 750 O O . ILE A 1 101 ? -16.292 -2.354 4.151 1.00 91.12 101 ILE A O 1
ATOM 754 N N . LEU A 1 102 ? -14.967 -1.888 2.391 1.00 92.50 102 LEU A N 1
ATOM 755 C CA . LEU A 1 102 ? -14.615 -0.526 2.750 1.00 92.50 102 LEU A CA 1
ATOM 756 C C . LEU A 1 102 ? -15.271 0.435 1.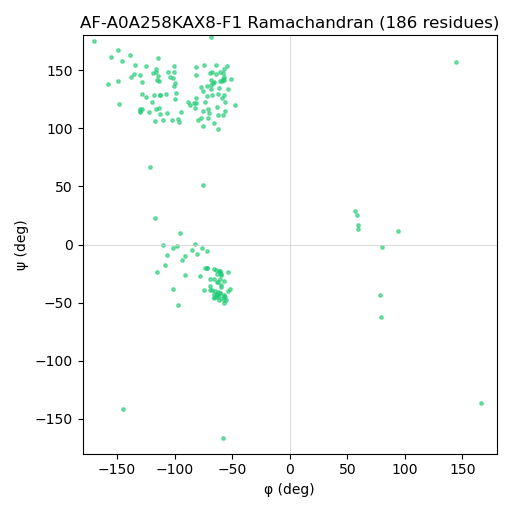758 1.00 92.50 102 LEU A C 1
ATOM 758 O O . LEU A 1 102 ? -15.420 0.136 0.580 1.00 92.50 102 LEU A O 1
ATOM 762 N N . LYS A 1 103 ? -15.622 1.617 2.234 1.00 92.38 103 LYS A N 1
ATOM 763 C CA . LYS A 1 103 ? -16.143 2.751 1.479 1.00 92.38 103 LYS A CA 1
ATOM 764 C C . LYS A 1 103 ? -15.196 3.930 1.700 1.00 92.38 103 LYS A C 1
ATOM 766 O O . LYS A 1 103 ? -15.564 4.869 2.402 1.00 92.38 103 LYS A O 1
ATOM 771 N N . PRO A 1 104 ? -13.939 3.863 1.215 1.00 88.56 104 PRO A N 1
ATOM 772 C CA . PRO A 1 104 ? -12.985 4.954 1.406 1.00 88.56 104 PRO A CA 1
ATOM 773 C C . PRO A 1 104 ? -13.434 6.220 0.667 1.00 88.56 104 PRO A C 1
ATOM 775 O O . PRO A 1 104 ? -13.026 7.313 1.033 1.00 88.56 104 PRO A O 1
ATOM 778 N N . CYS A 1 105 ? -14.294 6.078 -0.344 1.00 87.94 105 CYS A N 1
ATOM 779 C CA . CYS A 1 105 ? -15.029 7.166 -0.975 1.00 87.94 105 CYS A CA 1
ATOM 780 C C . CYS A 1 105 ? -16.429 6.688 -1.406 1.00 87.94 105 CYS A C 1
ATOM 782 O O . CYS A 1 105 ? -17.053 5.924 -0.675 1.00 87.94 105 CYS A O 1
ATOM 784 N N . THR A 1 106 ? -16.948 7.117 -2.562 1.00 80.31 106 THR A N 1
ATOM 785 C CA . THR A 1 106 ? -18.327 6.801 -2.996 1.00 80.31 106 THR A CA 1
ATOM 786 C C . THR A 1 106 ? -18.528 5.360 -3.463 1.00 80.31 106 THR A C 1
ATOM 788 O O . THR A 1 106 ? -19.660 4.891 -3.523 1.00 80.31 106 THR A O 1
ATOM 791 N N . SER A 1 107 ? -17.449 4.663 -3.826 1.00 82.94 107 SER A N 1
ATOM 792 C CA . SER A 1 107 ? -17.503 3.281 -4.305 1.00 82.94 107 SER A CA 1
ATOM 793 C C . SER A 1 107 ? -17.140 2.296 -3.202 1.00 82.94 107 SER A C 1
ATOM 795 O O . SER A 1 107 ? -16.169 2.499 -2.471 1.00 82.94 107 SER A O 1
ATOM 797 N N . ASP A 1 108 ? -17.882 1.196 -3.158 1.00 89.75 108 ASP A N 1
ATOM 798 C CA . ASP A 1 108 ? -17.598 0.057 -2.296 1.00 89.75 108 ASP A CA 1
ATOM 799 C C . ASP A 1 108 ? -16.362 -0.694 -2.813 1.00 89.75 108 ASP A C 1
ATOM 801 O O . ASP A 1 108 ? -16.193 -0.925 -4.014 1.00 89.75 108 ASP A O 1
ATOM 805 N N . VAL A 1 109 ? -15.478 -1.063 -1.892 1.00 90.62 109 VAL A N 1
ATOM 806 C CA . VAL A 1 109 ? -14.213 -1.738 -2.164 1.00 90.62 109 VAL A CA 1
ATOM 807 C C . VAL A 1 109 ? -14.093 -2.952 -1.261 1.00 90.62 109 VAL A C 1
ATOM 809 O O . VAL A 1 109 ? -13.965 -2.838 -0.044 1.00 90.62 109 VAL A O 1
ATOM 812 N N . GLU A 1 110 ? -14.095 -4.133 -1.861 1.00 92.06 110 GLU A N 1
ATOM 813 C CA . GLU A 1 110 ? -13.820 -5.365 -1.136 1.00 92.06 110 GLU A CA 1
ATOM 814 C C . GLU A 1 110 ? -12.334 -5.443 -0.761 1.00 92.06 110 GLU A C 1
ATOM 816 O O . GLU A 1 110 ? -11.454 -5.341 -1.620 1.00 92.06 110 GLU A O 1
ATOM 821 N N . VAL A 1 111 ? -12.039 -5.678 0.521 1.00 92.25 111 VAL A N 1
ATOM 822 C CA . VAL A 1 111 ? -10.659 -5.754 1.031 1.00 92.25 111 VAL A CA 1
ATOM 823 C C . VAL A 1 111 ? -9.858 -6.862 0.342 1.00 92.25 111 VAL A C 1
ATOM 825 O O . VAL A 1 111 ? -8.670 -6.688 0.079 1.00 92.25 111 VAL A O 1
ATOM 828 N N . GLY A 1 112 ? -10.499 -7.981 -0.014 1.00 90.38 112 GLY A N 1
ATOM 829 C CA . GLY A 1 112 ? -9.866 -9.074 -0.762 1.00 90.38 112 GLY A CA 1
ATOM 830 C C . GLY A 1 112 ? -9.333 -8.653 -2.136 1.00 90.38 112 GLY A C 1
ATOM 831 O O . GLY A 1 112 ? -8.319 -9.180 -2.597 1.00 90.38 112 GLY A O 1
ATOM 832 N N . ARG A 1 113 ? -9.963 -7.650 -2.757 1.00 90.12 113 ARG A N 1
ATOM 833 C CA . ARG A 1 113 ? -9.614 -7.141 -4.087 1.00 90.12 113 ARG A CA 1
ATOM 834 C C . ARG A 1 113 ? -8.609 -6.000 -4.071 1.00 90.12 113 ARG A C 1
ATOM 836 O O . ARG A 1 113 ? -8.129 -5.619 -5.138 1.00 90.12 113 ARG A O 1
ATOM 843 N N . LEU A 1 114 ? -8.291 -5.444 -2.905 1.00 92.69 114 LEU A N 1
ATOM 844 C CA . LEU A 1 114 ? -7.287 -4.396 -2.802 1.00 92.69 114 LEU A CA 1
ATOM 845 C C . LEU A 1 114 ? -5.927 -4.916 -3.285 1.00 92.69 114 LEU A C 1
ATOM 847 O O . LEU A 1 114 ? -5.541 -6.059 -3.035 1.00 92.69 114 LEU A O 1
ATOM 851 N N . MET A 1 115 ? -5.222 -4.038 -3.986 1.00 93.19 115 MET A N 1
ATOM 852 C CA . MET A 1 115 ? -3.780 -4.090 -4.227 1.00 93.19 115 MET A CA 1
ATOM 853 C C . MET A 1 115 ? -3.069 -2.909 -3.572 1.00 93.19 115 MET A C 1
ATOM 855 O O . MET A 1 115 ? -1.886 -3.005 -3.277 1.00 93.19 115 MET A O 1
ATOM 859 N N . LYS A 1 116 ? -3.787 -1.809 -3.331 1.00 95.31 116 LYS A N 1
ATOM 860 C CA . LYS A 1 116 ? -3.341 -0.694 -2.500 1.00 95.31 116 LYS A CA 1
ATOM 861 C C . LYS A 1 116 ? -4.548 0.090 -2.002 1.00 95.31 116 LYS A C 1
ATOM 863 O O . LYS A 1 116 ? -5.465 0.352 -2.787 1.00 95.31 116 LYS A O 1
ATOM 868 N N . LEU A 1 117 ? -4.516 0.493 -0.739 1.00 96.44 117 LEU A N 1
ATOM 869 C CA . LEU A 1 117 ? -5.344 1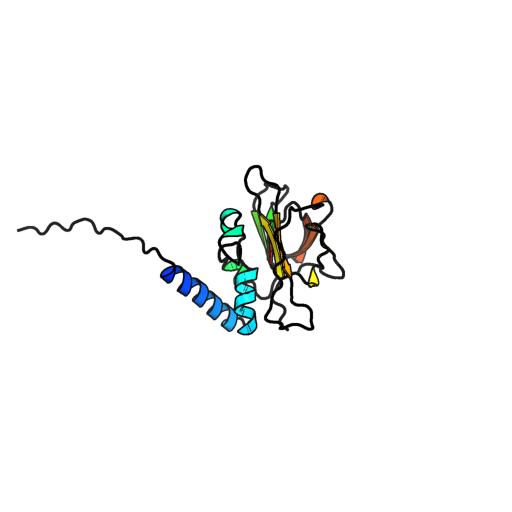.570 -0.208 1.00 96.44 117 LEU A CA 1
ATOM 870 C C . LEU A 1 117 ? -4.437 2.526 0.557 1.00 96.44 117 LEU A C 1
ATOM 872 O O . LEU A 1 117 ? -3.875 2.135 1.570 1.00 96.44 117 LEU A O 1
ATOM 876 N N . SER A 1 118 ? -4.324 3.764 0.102 1.00 96.81 118 SER A N 1
ATOM 877 C CA . SER A 1 118 ? -3.552 4.782 0.811 1.00 96.81 118 SER A CA 1
ATOM 878 C C . SER A 1 118 ? -4.255 6.124 0.814 1.00 96.81 118 SER A C 1
ATOM 880 O O . SER A 1 118 ? -5.178 6.359 0.026 1.00 96.81 118 SER A O 1
ATOM 882 N N . PHE A 1 119 ? -3.814 7.003 1.704 1.00 95.44 119 PHE A N 1
ATOM 883 C CA . PHE A 1 119 ? -4.382 8.327 1.868 1.00 95.44 119 PHE A CA 1
ATOM 884 C C . PHE A 1 119 ? -3.298 9.400 1.810 1.00 95.44 119 PHE A C 1
ATOM 886 O O . PHE A 1 119 ? -2.209 9.230 2.344 1.00 95.44 119 PHE A O 1
ATOM 893 N N . THR A 1 120 ? -3.612 10.511 1.153 1.00 93.81 120 THR A N 1
ATOM 894 C CA . THR A 1 120 ? -2.786 11.726 1.126 1.00 93.81 120 THR A CA 1
ATOM 895 C C . THR A 1 120 ? -3.622 12.909 1.576 1.00 93.81 120 THR A C 1
ATOM 897 O O . THR A 1 120 ? -4.845 12.917 1.417 1.00 93.81 120 THR A O 1
ATOM 900 N N . GLN A 1 121 ? -2.978 13.932 2.125 1.00 91.62 121 GLN A N 1
ATOM 901 C CA . GLN A 1 121 ? -3.644 15.179 2.472 1.00 91.62 121 GLN A CA 1
ATOM 902 C C . GLN A 1 121 ? -2.663 16.341 2.330 1.00 91.62 121 GLN A C 1
ATOM 904 O O . GLN A 1 121 ? -1.620 16.351 2.977 1.00 91.62 121 GLN A O 1
ATOM 909 N N . ARG A 1 122 ? -2.991 17.322 1.481 1.00 90.19 122 ARG A N 1
ATOM 910 C CA . ARG A 1 122 ? -2.278 18.607 1.470 1.00 90.19 122 ARG A CA 1
ATOM 911 C C . ARG A 1 122 ? -2.833 19.496 2.576 1.00 90.19 122 ARG A C 1
ATOM 913 O O . ARG A 1 122 ? -4.002 19.377 2.944 1.00 90.19 122 ARG A O 1
ATOM 920 N N . VAL A 1 123 ? -2.012 20.411 3.081 1.00 87.62 123 VAL A N 1
ATOM 921 C CA . VAL A 1 123 ? -2.441 21.387 4.091 1.00 87.62 123 VAL A CA 1
ATOM 922 C C . VAL A 1 123 ? -3.636 22.181 3.557 1.00 87.62 123 VAL A C 1
ATOM 924 O O . VAL A 1 123 ? -3.557 22.793 2.496 1.00 87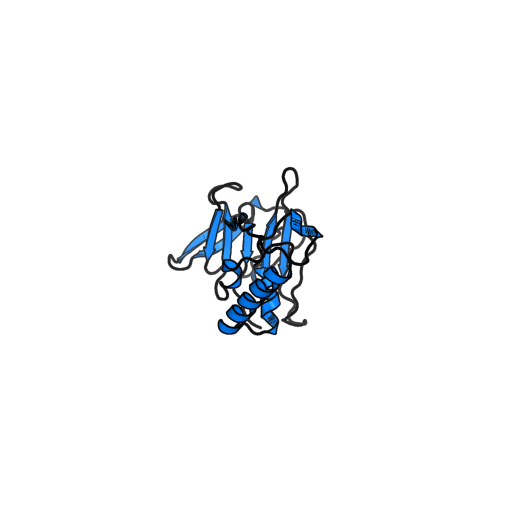.62 123 VAL A O 1
ATOM 927 N N . GLY A 1 124 ? -4.752 22.147 4.287 1.00 88.69 124 GLY A N 1
ATOM 928 C CA . GLY A 1 124 ? -5.992 22.827 3.899 1.00 88.69 124 GLY A CA 1
ATOM 929 C C . GLY A 1 124 ? -6.847 22.100 2.852 1.00 88.69 124 GLY A C 1
ATOM 930 O O . GLY A 1 124 ? -7.936 22.577 2.541 1.00 88.69 124 GLY A O 1
ATOM 931 N N . GLU A 1 125 ? -6.415 20.944 2.338 1.00 91.19 125 GLU A N 1
ATOM 932 C CA . GLU A 1 125 ? -7.219 20.090 1.457 1.00 91.19 125 GLU A CA 1
ATOM 933 C C . GLU A 1 125 ? -7.831 18.911 2.232 1.00 91.19 125 GLU A C 1
ATOM 935 O O . GLU A 1 125 ? -7.285 18.462 3.248 1.00 91.19 125 GLU A O 1
ATOM 940 N N . PRO A 1 126 ? -8.971 18.366 1.770 1.00 90.12 126 PRO A N 1
ATOM 941 C CA . PRO A 1 126 ? -9.501 17.142 2.343 1.00 90.12 126 PRO A CA 1
ATOM 942 C C . PRO A 1 126 ? -8.603 15.945 1.997 1.00 90.12 126 PRO A C 1
ATOM 944 O O . PRO A 1 126 ? -8.036 15.869 0.905 1.00 90.12 126 PRO A O 1
ATOM 947 N N . LYS A 1 127 ? -8.531 14.974 2.914 1.00 92.50 127 LYS A N 1
ATOM 948 C CA . LYS A 1 127 ? -7.843 13.690 2.714 1.00 92.50 127 LYS A CA 1
ATOM 949 C C . LYS A 1 127 ? -8.368 13.007 1.439 1.00 92.50 127 LYS A C 1
ATOM 951 O O . LYS A 1 127 ? -9.579 12.952 1.212 1.00 92.50 127 LYS A O 1
ATOM 956 N N . LYS A 1 128 ? -7.476 12.496 0.590 1.00 94.75 128 LYS A N 1
ATOM 957 C CA . LYS A 1 128 ? -7.798 11.830 -0.682 1.00 94.75 128 LYS A CA 1
ATOM 958 C C . LYS A 1 128 ? -7.419 10.358 -0.622 1.00 94.75 128 LYS A C 1
ATOM 960 O O . LYS A 1 128 ? -6.380 10.009 -0.075 1.00 94.75 128 LYS A O 1
ATOM 965 N N . ALA A 1 129 ? -8.257 9.502 -1.196 1.00 95.50 129 ALA A N 1
ATOM 966 C CA . ALA A 1 129 ? -8.055 8.060 -1.220 1.00 95.50 129 ALA A CA 1
ATOM 967 C C . ALA A 1 129 ? -7.453 7.596 -2.553 1.00 95.50 129 ALA A C 1
ATOM 969 O O . ALA A 1 129 ? -7.979 7.878 -3.635 1.00 95.50 129 ALA A O 1
ATOM 970 N N . HIS A 1 130 ? -6.391 6.803 -2.467 1.00 95.25 130 HIS A N 1
ATOM 971 C CA . HIS A 1 130 ? -5.760 6.122 -3.591 1.00 95.25 130 HIS A CA 1
ATOM 972 C C . HIS A 1 130 ? -6.099 4.644 -3.525 1.00 95.25 130 HIS A C 1
ATOM 974 O O . HIS A 1 130 ? -5.668 3.933 -2.619 1.00 95.25 130 HIS A O 1
ATOM 980 N N . VAL A 1 131 ? -6.869 4.176 -4.504 1.00 94.69 131 VAL A N 1
ATOM 981 C CA . VAL A 1 131 ? -7.350 2.795 -4.537 1.00 94.69 131 VAL A CA 1
ATOM 982 C C . VAL A 1 131 ? -6.846 2.104 -5.793 1.00 94.69 131 VAL A C 1
ATOM 984 O O . VAL A 1 131 ? -7.129 2.531 -6.917 1.00 94.69 131 VAL A O 1
ATOM 987 N N . TRP A 1 132 ? -6.128 1.007 -5.585 1.00 93.56 132 TRP A N 1
ATOM 988 C CA . TRP A 1 132 ? -5.710 0.095 -6.640 1.00 93.56 132 TRP A CA 1
ATOM 989 C C . TRP A 1 132 ? -6.343 -1.256 -6.371 1.00 93.56 132 TRP A C 1
ATOM 991 O O . TRP A 1 132 ? -6.249 -1.785 -5.262 1.00 93.56 132 TRP A O 1
ATOM 1001 N N . LEU A 1 133 ? -7.005 -1.800 -7.384 1.00 91.75 133 LEU A N 1
ATOM 1002 C CA . LEU A 1 133 ? -7.710 -3.069 -7.301 1.00 91.75 133 LEU A CA 1
ATOM 1003 C C . LEU A 1 133 ? -7.077 -4.092 -8.226 1.00 91.75 133 LEU A C 1
ATOM 1005 O O . LEU A 1 133 ? -6.577 -3.756 -9.306 1.00 91.75 133 LEU A O 1
ATOM 1009 N N . ARG A 1 134 ? -7.199 -5.352 -7.819 1.00 87.69 134 ARG A N 1
ATOM 1010 C CA . ARG A 1 134 ? -6.963 -6.486 -8.700 1.00 87.69 134 ARG A CA 1
ATOM 1011 C C . ARG A 1 134 ? -7.886 -6.403 -9.917 1.00 87.69 134 ARG A C 1
ATOM 1013 O O . ARG A 1 134 ? -9.019 -5.908 -9.783 1.00 87.69 134 ARG A O 1
ATOM 1020 N N . PRO A 1 135 ? -7.426 -6.890 -11.080 1.00 79.38 135 PRO A N 1
ATOM 1021 C CA . PRO A 1 135 ? -8.305 -7.073 -12.224 1.00 79.38 135 PRO A CA 1
ATOM 1022 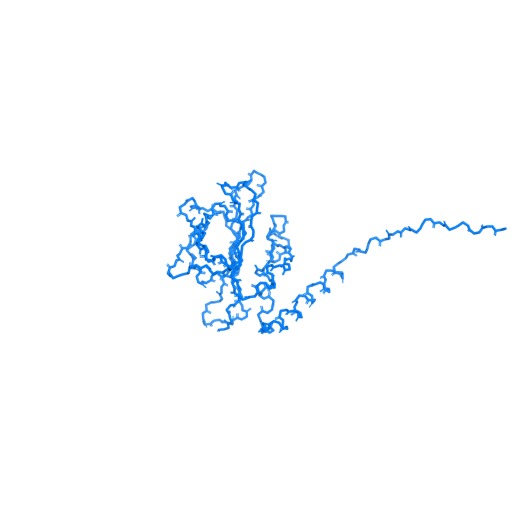C C . PRO A 1 135 ? -9.506 -7.936 -11.834 1.00 79.38 135 PRO A C 1
ATOM 1024 O O . PRO A 1 135 ? -9.437 -8.750 -10.911 1.00 79.38 135 PRO A O 1
ATOM 1027 N N . GLU A 1 136 ? -10.622 -7.750 -12.536 1.00 74.88 136 GLU A N 1
ATOM 1028 C CA . GLU A 1 136 ? -11.672 -8.767 -12.497 1.00 74.88 136 GLU A CA 1
ATOM 1029 C C . GLU A 1 136 ? -11.102 -10.090 -13.038 1.00 74.88 136 GLU A C 1
ATOM 1031 O O . GLU A 1 136 ? -10.282 -10.037 -13.958 1.00 74.88 136 GLU A O 1
ATOM 1036 N N . PRO A 1 137 ? -11.555 -11.263 -12.558 1.00 67.56 137 PRO A N 1
ATOM 1037 C CA . PRO A 1 137 ? -11.026 -12.565 -12.984 1.00 67.56 137 PRO A CA 1
ATOM 1038 C C . PRO A 1 137 ? -11.030 -12.803 -14.504 1.00 67.56 137 PRO A C 1
ATOM 1040 O O . PRO A 1 137 ? -10.263 -13.611 -15.011 1.00 67.56 137 PRO A O 1
ATOM 1043 N N . SER A 1 138 ? -11.892 -12.100 -15.243 1.00 61.75 138 SER A N 1
ATOM 1044 C CA . SER A 1 138 ? -11.995 -12.171 -16.704 1.00 61.75 138 SER A CA 1
ATOM 1045 C C . SER A 1 138 ? -10.970 -11.311 -17.461 1.00 61.75 138 SER A C 1
ATOM 1047 O O . SER A 1 138 ? -11.038 -11.232 -18.686 1.00 61.75 138 SER A O 1
ATOM 1049 N N . HIS A 1 139 ? -10.084 -10.599 -16.763 1.00 67.69 139 HIS A N 1
ATOM 1050 C CA . HIS A 1 139 ? -9.089 -9.699 -17.344 1.00 67.69 139 HIS A CA 1
ATOM 1051 C C . HIS A 1 139 ? -7.668 -10.211 -17.089 1.00 67.69 139 HIS A C 1
ATOM 1053 O O . HIS A 1 139 ? -7.438 -11.005 -16.183 1.00 67.69 139 HIS A O 1
ATOM 1059 N N . ASP A 1 140 ? -6.713 -9.721 -17.886 1.00 69.94 140 ASP A N 1
ATOM 1060 C CA . ASP A 1 140 ? -5.282 -10.006 -17.732 1.00 69.94 140 ASP A CA 1
ATOM 1061 C C . ASP A 1 140 ? -4.841 -9.822 -16.263 1.00 69.94 140 ASP A C 1
ATOM 1063 O O . ASP A 1 140 ? -4.977 -8.712 -15.732 1.00 69.94 140 ASP A O 1
ATOM 1067 N N . PRO A 1 141 ? -4.319 -10.870 -15.596 1.00 63.06 141 PRO A N 1
ATOM 1068 C CA . PRO A 1 141 ? -3.925 -10.801 -14.192 1.00 63.06 141 PRO A CA 1
ATOM 1069 C C . PRO A 1 141 ? -2.771 -9.809 -13.956 1.00 63.06 141 PRO A C 1
ATOM 1071 O O . PRO A 1 141 ? -2.645 -9.247 -12.865 1.00 63.06 141 PRO A O 1
ATOM 1074 N N . GLY A 1 142 ? -1.987 -9.496 -14.994 1.00 64.62 142 GLY A N 1
ATOM 1075 C CA . GLY A 1 142 ? -0.983 -8.434 -14.987 1.00 64.62 142 GLY A CA 1
ATOM 1076 C C . GLY A 1 142 ? -1.569 -7.015 -14.999 1.00 64.62 142 GLY A C 1
ATOM 1077 O O . GLY A 1 142 ? -0.823 -6.044 -14.853 1.00 64.62 142 GLY A O 1
ATOM 1078 N N . ARG A 1 143 ? -2.890 -6.836 -15.125 1.00 77.00 143 ARG A N 1
ATOM 1079 C CA . ARG A 1 143 ? -3.532 -5.521 -15.255 1.00 77.00 143 ARG A CA 1
ATOM 1080 C C . ARG A 1 143 ? -4.180 -5.060 -13.950 1.00 77.00 143 ARG A C 1
ATOM 1082 O O . ARG A 1 143 ? -5.261 -5.499 -13.587 1.00 77.00 143 ARG A O 1
ATOM 1089 N N . MET A 1 144 ? -3.586 -4.082 -13.271 1.00 84.88 144 MET A N 1
ATOM 1090 C CA . MET A 1 144 ? -4.237 -3.447 -12.114 1.00 84.88 144 MET A CA 1
ATOM 1091 C C . MET A 1 144 ? -5.253 -2.384 -12.531 1.00 84.88 144 MET A C 1
ATOM 1093 O O . MET A 1 144 ? -5.027 -1.621 -13.474 1.00 84.88 144 MET A O 1
ATOM 1097 N N . THR A 1 145 ? -6.333 -2.259 -11.760 1.00 88.94 145 THR A N 1
ATOM 1098 C CA . THR A 1 145 ? -7.307 -1.173 -11.916 1.00 88.94 145 THR A CA 1
ATOM 1099 C C . THR A 1 145 ? -6.996 -0.050 -10.933 1.00 88.94 145 THR A C 1
ATOM 1101 O O . THR A 1 145 ? -7.286 -0.153 -9.741 1.00 88.94 145 THR A O 1
ATOM 1104 N N . ARG A 1 146 ? -6.435 1.053 -11.438 1.00 90.62 146 ARG A N 1
ATOM 1105 C CA . ARG A 1 146 ? -6.258 2.299 -10.678 1.00 90.62 146 ARG A CA 1
ATOM 1106 C C . ARG A 1 146 ? -7.562 3.096 -10.700 1.00 90.62 146 ARG A C 1
ATOM 1108 O O . ARG A 1 146 ? -7.998 3.522 -11.770 1.00 90.62 146 ARG A O 1
ATOM 1115 N N . LYS A 1 147 ? -8.184 3.323 -9.542 1.00 91.50 147 LYS A N 1
ATOM 1116 C CA . LYS A 1 147 ? -9.378 4.176 -9.449 1.00 91.50 147 LYS A CA 1
ATOM 1117 C C . LYS A 1 147 ? -9.006 5.658 -9.570 1.00 91.50 147 LYS A C 1
ATOM 1119 O O . LYS A 1 147 ? -7.879 6.076 -9.272 1.00 91.50 147 LYS A O 1
ATOM 1124 N N . ALA A 1 148 ? -9.968 6.460 -10.025 1.00 89.25 148 ALA A N 1
ATOM 1125 C CA . ALA A 1 148 ? -9.849 7.911 -9.966 1.00 89.25 148 ALA A CA 1
ATOM 1126 C C . ALA A 1 148 ? -9.618 8.345 -8.513 1.00 89.25 148 ALA A C 1
ATOM 1128 O O . ALA A 1 148 ? -10.123 7.712 -7.585 1.00 89.25 148 ALA A O 1
ATOM 1129 N N . LEU A 1 149 ? -8.812 9.388 -8.334 1.00 90.56 149 LEU A N 1
ATOM 1130 C CA . LEU A 1 149 ? -8.609 9.979 -7.021 1.00 90.56 149 LEU A CA 1
ATOM 1131 C C . LEU A 1 149 ? -9.955 10.503 -6.512 1.00 90.56 149 LEU A C 1
ATOM 1133 O O . LEU A 1 149 ? -10.707 11.114 -7.271 1.00 90.56 149 LEU A O 1
ATOM 1137 N N . CYS A 1 150 ? -10.272 10.232 -5.252 1.00 92.00 150 CYS A N 1
ATOM 1138 C CA . CYS A 1 150 ? -11.539 10.632 -4.655 1.00 92.00 150 CYS A CA 1
ATOM 1139 C C . CYS A 1 150 ? -11.304 11.219 -3.265 1.00 92.00 150 CYS A C 1
ATOM 1141 O O . CYS A 1 150 ? -10.402 10.792 -2.544 1.00 92.00 150 CYS A O 1
ATOM 1143 N N . THR A 1 151 ? -12.130 12.191 -2.880 1.00 94.19 151 THR A N 1
ATOM 1144 C CA . THR A 1 151 ? -12.157 12.691 -1.504 1.00 94.19 151 THR A CA 1
ATOM 1145 C C . THR A 1 151 ? -12.565 11.563 -0.568 1.00 94.19 151 THR A C 1
ATOM 1147 O O . THR A 1 151 ? -13.562 10.878 -0.814 1.00 94.19 151 THR A O 1
ATOM 1150 N N . ALA A 1 152 ? -11.781 11.368 0.487 1.00 92.12 152 ALA A N 1
ATOM 1151 C CA . ALA A 1 152 ? -12.024 10.331 1.463 1.00 92.12 152 ALA A CA 1
ATOM 1152 C C . ALA A 1 152 ? -13.288 10.652 2.271 1.00 92.12 152 ALA A C 1
ATOM 1154 O O . ALA A 1 152 ? -13.487 11.784 2.712 1.00 92.12 152 ALA A O 1
ATOM 1155 N N . GLN A 1 153 ? -14.163 9.667 2.445 1.00 87.25 153 GLN A N 1
ATOM 1156 C CA . GLN A 1 153 ? -15.447 9.837 3.127 1.00 87.25 153 GLN A CA 1
ATOM 1157 C C . GLN A 1 153 ? -15.685 8.691 4.106 1.00 87.25 153 GLN A C 1
ATOM 1159 O O . GLN A 1 153 ? -15.170 7.590 3.932 1.00 87.25 153 GLN A O 1
ATOM 1164 N N . ASN A 1 154 ? -16.497 8.945 5.136 1.00 82.50 154 ASN A N 1
ATOM 1165 C CA . ASN A 1 154 ? -16.984 7.923 6.068 1.00 82.50 154 ASN A CA 1
ATOM 1166 C C . ASN A 1 154 ? -15.880 7.114 6.784 1.00 82.50 154 ASN A C 1
ATOM 1168 O O . ASN A 1 154 ? -16.101 5.954 7.132 1.00 82.50 154 ASN A O 1
ATOM 1172 N N . LEU A 1 155 ? -14.692 7.687 7.011 1.00 87.00 155 LEU A N 1
ATOM 1173 C CA . LEU A 1 155 ? -13.546 6.937 7.549 1.00 87.00 155 LEU A CA 1
ATOM 1174 C C . LEU A 1 155 ? -13.725 6.514 9.015 1.00 87.00 155 LEU A C 1
ATOM 1176 O O . LEU A 1 155 ? -13.310 5.418 9.382 1.00 87.00 155 LEU A O 1
ATOM 1180 N N . ALA A 1 156 ? -14.375 7.344 9.837 1.00 79.75 156 ALA A N 1
ATOM 1181 C CA . ALA A 1 156 ? -14.432 7.184 11.296 1.00 79.75 156 ALA A CA 1
ATOM 1182 C C . ALA A 1 156 ? -15.089 5.872 11.779 1.00 79.75 156 ALA A C 1
ATOM 1184 O O . ALA A 1 156 ? -14.819 5.414 12.884 1.00 79.75 156 ALA A O 1
ATOM 1185 N N . GLY A 1 157 ? -15.941 5.248 10.958 1.00 84.69 157 GLY A N 1
ATOM 1186 C CA . GLY A 1 157 ? -16.600 3.972 11.275 1.00 84.69 157 GLY A CA 1
ATOM 1187 C C . GLY A 1 157 ? -15.917 2.742 10.676 1.00 84.69 157 GLY A C 1
ATOM 1188 O O . GLY A 1 157 ? -16.390 1.620 10.853 1.00 84.69 157 GLY A O 1
ATOM 1189 N N . GLN A 1 158 ? -14.836 2.935 9.923 1.00 92.62 158 GLN A N 1
ATOM 1190 C CA . GLN A 1 158 ? -14.208 1.889 9.132 1.00 92.62 158 GLN A CA 1
ATOM 1191 C C . GLN A 1 158 ? -12.816 1.583 9.660 1.00 92.62 158 GLN A C 1
ATOM 1193 O O . GLN A 1 158 ? -12.093 2.467 10.105 1.00 92.62 158 GLN A O 1
ATOM 1198 N N . LYS A 1 159 ? -12.420 0.313 9.585 1.00 94.81 159 LYS A N 1
ATOM 1199 C CA . LYS A 1 159 ? -11.096 -0.128 10.029 1.00 94.81 159 LYS A CA 1
ATOM 1200 C C . LYS A 1 159 ? -10.555 -1.253 9.175 1.00 94.81 159 LYS A C 1
ATOM 1202 O O . LYS A 1 159 ? -11.336 -2.011 8.608 1.00 94.81 159 LYS A O 1
ATOM 1207 N N . ILE A 1 160 ? -9.245 -1.437 9.170 1.00 95.19 160 ILE A N 1
ATOM 1208 C CA . ILE A 1 160 ? -8.563 -2.670 8.769 1.00 95.19 160 ILE A CA 1
ATOM 1209 C C . ILE A 1 160 ? -8.159 -3.410 10.046 1.00 95.19 160 ILE A C 1
ATOM 1211 O O . ILE A 1 160 ? -7.843 -2.784 11.047 1.00 95.19 160 ILE A O 1
ATOM 1215 N N . THR A 1 161 ? -8.224 -4.740 10.039 1.00 96.38 161 THR A N 1
ATOM 1216 C CA . THR A 1 161 ? -7.739 -5.537 11.173 1.00 96.38 161 THR A CA 1
ATOM 1217 C C . THR A 1 161 ? -6.541 -6.334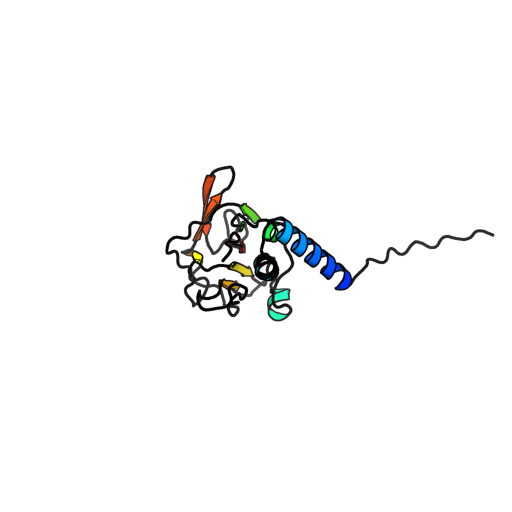 10.703 1.00 96.38 161 THR A C 1
ATOM 1219 O O . THR A 1 161 ? -6.702 -7.172 9.817 1.00 96.38 161 THR A O 1
ATOM 1222 N N . LEU A 1 162 ? -5.383 -6.086 11.301 1.00 96.94 162 LEU A N 1
ATOM 1223 C CA . LEU A 1 162 ? -4.138 -6.800 11.057 1.00 96.94 162 LEU A CA 1
ATOM 1224 C C . LEU A 1 162 ? -3.903 -7.821 12.176 1.00 96.94 162 LEU A C 1
ATOM 1226 O O . LEU A 1 162 ? -4.080 -7.512 13.351 1.00 96.94 162 LEU A O 1
ATOM 1230 N N . ILE A 1 163 ? -3.486 -9.027 11.811 1.00 97.50 163 ILE A N 1
ATOM 1231 C CA . ILE A 1 163 ? -2.833 -9.966 12.722 1.00 97.50 163 ILE A CA 1
ATOM 1232 C C . ILE A 1 163 ? -1.329 -9.815 12.497 1.00 97.50 163 ILE A C 1
ATOM 1234 O O . ILE A 1 163 ? -0.843 -10.188 11.430 1.00 97.50 163 ILE A O 1
ATOM 1238 N N . GLU A 1 164 ? -0.623 -9.212 13.454 1.00 96.69 164 GLU A N 1
ATOM 1239 C CA . GLU A 1 164 ? 0.803 -8.876 13.344 1.00 96.69 164 GLU A CA 1
ATOM 1240 C C . GLU A 1 164 ? 1.680 -10.140 13.329 1.00 96.69 164 GLU A C 1
ATOM 1242 O O . GLU A 1 164 ? 1.435 -11.114 14.052 1.00 96.69 164 GLU A O 1
ATOM 1247 N N . ASP A 1 165 ? 2.728 -10.127 12.510 1.00 92.50 165 ASP A N 1
ATOM 1248 C CA . ASP A 1 165 ? 3.746 -11.173 12.530 1.00 92.50 165 ASP A CA 1
ATOM 1249 C C . ASP A 1 165 ? 4.570 -11.151 13.823 1.00 92.50 165 ASP A C 1
ATOM 1251 O O . ASP A 1 165 ? 4.830 -10.111 14.421 1.00 92.50 165 ASP A O 1
ATOM 1255 N N . GLY A 1 166 ? 5.031 -12.326 14.251 1.00 91.75 166 GLY A N 1
ATOM 1256 C CA . GLY A 1 166 ? 5.832 -12.480 15.468 1.00 91.75 166 GLY A CA 1
ATOM 1257 C C . GLY A 1 166 ? 4.981 -12.465 16.737 1.00 91.75 166 GLY A C 1
ATOM 1258 O O . GLY A 1 166 ? 4.914 -13.482 17.420 1.00 91.75 166 GLY A O 1
ATOM 1259 N N . THR A 1 167 ? 4.292 -11.359 17.025 1.00 93.00 167 THR A N 1
ATOM 1260 C CA . THR A 1 167 ? 3.469 -11.210 18.244 1.00 93.00 167 THR A CA 1
ATOM 1261 C C . THR A 1 167 ? 2.125 -11.928 18.143 1.00 93.00 167 THR A C 1
ATOM 1263 O O . THR A 1 167 ? 1.564 -12.323 19.162 1.00 93.00 167 THR A O 1
ATOM 1266 N N . ARG A 1 168 ? 1.598 -12.094 16.917 1.00 94.06 168 ARG A N 1
ATOM 1267 C CA . ARG A 1 168 ? 0.221 -12.548 16.642 1.00 94.06 168 ARG A CA 1
ATOM 1268 C C . ARG A 1 168 ? -0.855 -11.640 17.243 1.00 94.06 168 ARG A C 1
ATOM 1270 O O . ARG A 1 168 ? -2.018 -12.040 17.328 1.00 94.06 168 ARG A O 1
ATOM 1277 N N . SER A 1 169 ? -0.491 -10.418 17.621 1.00 95.44 169 SER A N 1
ATOM 1278 C CA . SER A 1 169 ? -1.417 -9.432 18.160 1.00 95.44 169 SER A CA 1
ATOM 1279 C C . SER A 1 169 ? -2.429 -9.008 17.106 1.00 95.44 169 SER A C 1
ATOM 1281 O O . SER A 1 169 ? -2.103 -8.811 15.933 1.00 95.44 169 SER A O 1
ATOM 1283 N N . ARG A 1 170 ? -3.680 -8.844 17.537 1.00 96.75 170 ARG A N 1
ATOM 1284 C CA . ARG A 1 170 ? -4.738 -8.270 16.711 1.00 96.75 170 ARG A CA 1
ATOM 1285 C C . ARG A 1 170 ? -4.708 -6.751 16.846 1.00 96.75 170 ARG A C 1
ATOM 1287 O O . ARG A 1 170 ? -4.927 -6.235 17.937 1.00 96.75 170 ARG A O 1
ATOM 1294 N N . ILE A 1 171 ? -4.510 -6.058 15.731 1.00 96.00 171 ILE A N 1
ATOM 1295 C CA . ILE A 1 171 ? -4.458 -4.598 15.657 1.00 96.00 171 ILE A CA 1
ATOM 1296 C C . ILE A 1 171 ? -5.620 -4.118 14.789 1.00 96.00 171 ILE A C 1
ATOM 1298 O O . ILE A 1 171 ? -5.710 -4.446 13.605 1.00 96.00 171 ILE A O 1
ATOM 1302 N N . ASP A 1 172 ? -6.528 -3.355 15.387 1.00 95.50 172 ASP A N 1
ATOM 1303 C CA . ASP A 1 172 ? -7.629 -2.703 14.686 1.00 95.50 172 ASP A CA 1
ATOM 1304 C C . ASP A 1 172 ? -7.211 -1.270 14.331 1.00 95.50 172 ASP A C 1
ATOM 1306 O O . ASP A 1 172 ? -7.019 -0.439 15.211 1.00 95.50 172 ASP A O 1
ATOM 1310 N N . ILE A 1 173 ? -7.078 -0.992 13.036 1.00 95.94 173 ILE A N 1
ATOM 1311 C CA . ILE A 1 173 ? -6.527 0.250 12.489 1.00 95.94 173 ILE A CA 1
ATOM 1312 C C . ILE A 1 173 ? -7.670 1.033 11.839 1.00 95.94 173 ILE A C 1
ATOM 1314 O O . ILE A 1 173 ? -8.156 0.612 10.781 1.00 95.94 173 ILE A O 1
ATOM 1318 N N . PRO A 1 174 ? -8.148 2.134 12.446 1.00 95.19 174 PRO A N 1
ATOM 1319 C CA . PRO A 1 174 ? -9.153 2.997 11.836 1.00 95.19 174 PRO A CA 1
ATOM 1320 C C . PRO A 1 174 ? -8.679 3.519 10.479 1.00 95.19 174 PRO A C 1
ATOM 1322 O O . PRO A 1 174 ? -7.517 3.884 10.317 1.00 95.19 174 PRO A O 1
ATOM 1325 N N . LEU A 1 175 ? -9.581 3.607 9.502 1.00 94.69 175 LEU A N 1
ATOM 1326 C CA . LEU A 1 175 ? -9.255 4.161 8.185 1.00 94.69 175 LEU A CA 1
ATOM 1327 C C . LEU A 1 175 ? -8.856 5.639 8.260 1.00 94.69 175 LEU A C 1
ATOM 1329 O O . LEU A 1 175 ? -8.122 6.103 7.398 1.00 94.69 175 LEU A O 1
ATOM 1333 N N . SER A 1 176 ? -9.314 6.368 9.281 1.00 93.81 176 SER A N 1
ATOM 1334 C CA . SER A 1 176 ? -8.888 7.745 9.543 1.00 93.81 176 SER A CA 1
ATOM 1335 C C . SER A 1 176 ? -7.395 7.847 9.865 1.00 93.81 176 SER A C 1
ATOM 1337 O O . SER A 1 176 ? -6.766 8.835 9.496 1.00 93.81 176 SER A O 1
ATOM 1339 N N . HIS A 1 177 ? -6.826 6.818 10.497 1.00 95.50 177 HIS A N 1
ATOM 1340 C CA . HIS A 1 177 ? -5.416 6.758 10.886 1.00 95.50 177 HIS A CA 1
ATOM 1341 C C . HIS A 1 177 ? -4.546 6.067 9.828 1.00 95.50 177 HIS A C 1
ATOM 1343 O O . HIS A 1 177 ? -3.323 6.111 9.918 1.00 95.50 177 HIS A O 1
ATOM 1349 N N . LEU A 1 178 ? -5.158 5.381 8.857 1.00 96.12 178 LEU A N 1
ATOM 1350 C CA . LEU A 1 178 ? -4.436 4.646 7.826 1.00 96.12 178 LE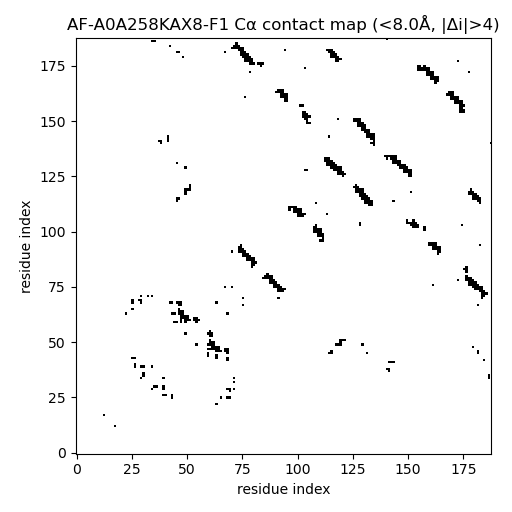U A CA 1
ATOM 1351 C C . LEU A 1 178 ? -3.690 5.618 6.905 1.00 96.12 178 LEU A C 1
ATOM 1353 O O . LEU A 1 178 ? -4.296 6.522 6.334 1.00 96.12 178 LEU A O 1
ATOM 1357 N N . ILE A 1 179 ? -2.400 5.367 6.705 1.00 96.75 179 ILE A N 1
ATOM 1358 C CA . ILE A 1 179 ? -1.570 6.054 5.712 1.00 96.75 179 ILE A CA 1
ATOM 1359 C C . ILE A 1 179 ? -1.500 5.190 4.455 1.00 96.75 179 ILE A C 1
ATOM 1361 O O . ILE A 1 179 ? -1.828 5.643 3.358 1.00 96.75 179 ILE A O 1
ATOM 1365 N N . ASP A 1 180 ? -1.134 3.916 4.612 1.00 97.81 180 ASP A N 1
ATOM 1366 C CA . ASP A 1 180 ? -0.961 2.990 3.498 1.00 97.81 180 ASP A CA 1
ATOM 1367 C C . ASP A 1 180 ? -1.277 1.548 3.898 1.00 97.81 180 ASP A C 1
ATOM 1369 O O . ASP A 1 180 ? -0.916 1.071 4.971 1.00 97.81 180 ASP A O 1
ATOM 1373 N N . PHE A 1 181 ? -1.929 0.825 3.001 1.00 97.62 181 PHE A N 1
ATOM 1374 C CA . PHE A 1 181 ? -2.145 -0.606 3.077 1.00 97.62 181 PHE A CA 1
ATOM 1375 C C . PHE A 1 181 ? -1.744 -1.232 1.747 1.00 97.62 181 PHE A C 1
ATOM 1377 O O . PHE A 1 181 ? -2.388 -1.019 0.714 1.00 97.62 181 PHE A O 1
ATOM 1384 N N . VAL A 1 182 ? -0.702 -2.058 1.807 1.00 97.25 182 VAL A N 1
ATOM 1385 C CA . VAL A 1 182 ? -0.180 -2.825 0.680 1.00 97.25 182 VAL A CA 1
ATOM 1386 C C . VAL A 1 182 ? -0.347 -4.306 1.007 1.00 97.25 182 VAL A C 1
ATOM 1388 O O . VAL A 1 182 ? 0.387 -4.837 1.842 1.00 97.25 182 VAL A O 1
ATOM 1391 N N . PRO A 1 183 ? -1.306 -5.001 0.380 1.00 95.44 183 PRO A N 1
ATOM 1392 C CA . PRO A 1 183 ? -1.498 -6.418 0.611 1.00 95.44 183 PRO A CA 1
ATOM 1393 C C . PRO A 1 183 ? -0.287 -7.248 0.168 1.00 95.44 183 PRO A C 1
ATOM 1395 O O . PRO A 1 183 ? 0.443 -6.870 -0.753 1.00 95.44 183 PRO A O 1
ATOM 1398 N N . ALA A 1 184 ? -0.124 -8.418 0.777 1.00 94.69 184 ALA A N 1
ATOM 1399 C CA . ALA A 1 184 ? 0.732 -9.488 0.304 1.00 94.69 184 ALA A CA 1
ATOM 1400 C C . ALA A 1 184 ? 0.419 -9.791 -1.165 1.00 94.69 184 ALA A C 1
ATOM 1402 O O . ALA A 1 184 ? -0.745 -9.784 -1.592 1.00 94.69 184 ALA A O 1
ATOM 1403 N N . PHE A 1 185 ? 1.469 -10.091 -1.917 1.00 88.38 185 PHE A N 1
ATOM 1404 C CA . PHE A 1 185 ? 1.362 -10.692 -3.226 1.00 88.38 185 PHE A CA 1
ATOM 1405 C C . PHE A 1 185 ? 0.702 -12.060 -3.072 1.00 88.38 185 PHE A C 1
ATOM 1407 O O . PHE A 1 185 ? 1.249 -12.988 -2.480 1.00 88.38 185 PHE A O 1
ATOM 1414 N N . LEU A 1 186 ? -0.512 -12.155 -3.590 1.00 74.31 186 LEU A N 1
ATOM 1415 C CA . LEU A 1 186 ? -1.114 -13.427 -3.931 1.00 74.31 186 LEU A CA 1
ATOM 1416 C C . LEU A 1 186 ? -0.893 -13.506 -5.437 1.00 74.31 186 LEU A C 1
ATOM 1418 O O . LEU A 1 186 ? -1.218 -12.532 -6.124 1.00 74.31 186 LEU A O 1
ATOM 1422 N N . GLY A 1 187 ? -0.270 -14.580 -5.912 1.00 66.12 187 GLY A N 1
ATOM 1423 C CA . GLY A 1 187 ? -0.109 -14.831 -7.342 1.00 66.12 187 GLY A CA 1
ATOM 1424 C C . GLY A 1 187 ? -1.454 -14.895 -8.085 1.00 66.12 187 GLY A C 1
ATOM 1425 O O . GLY A 1 187 ? -2.482 -14.468 -7.544 1.00 66.12 187 GLY A O 1
ATOM 1426 N N . PRO A 1 188 ? -1.466 -15.390 -9.332 1.00 54.03 188 PRO A N 1
ATOM 1427 C CA . PRO A 1 188 ? -2.724 -15.690 -10.013 1.00 54.03 188 PRO A CA 1
ATOM 1428 C C . PRO A 1 188 ? -3.656 -16.579 -9.172 1.00 54.03 188 PRO A C 1
ATOM 1430 O O . PRO A 1 188 ? -3.153 -17.405 -8.372 1.00 54.03 188 PRO A O 1
#